Protein AF-A0A7S4HU05-F1 (afdb_monomer)

Secondary structure (DSSP, 8-state):
---------------PPPPTTGGGSHHHHHHHHHHHHHHTT--SGGGGGG--HHHHHHHTTHHHHTTSSSHHHHHHHH-TTS--TT------PPTTGGGSHHHHHHHHHHHHHHTT--SGGGGGG--HHHHIIIIIHHHHHHSSSHHHHHHHH-TTS---GGGS-PPPPTTGGGSHHHHHHHHHHHHHHTT--SGGGGGG--HHHHIIIIITTGGGTSSSHHHHHHHH-TTS---HHHH-SS--TTGGGSHHHHTT--

Foldseek 3Di:
DDDDDDDPPVPLPPPPDDDPCQLVDLVSLLVLVVVLCVVVVPDALQSLQQDDPLSCVSSVNPVNQVVDPWPLRSCCVSCVVHPCVPRDHDTDDDPCQLVDLQSLLVLVVVVCVVVVPPDPLVVLVDDPVNCCRRPCVVLQVVDPDPLRSCCSNCVVDDDDVVSHPDAQDVCQLVDLVSLLVLVVVVCVVVVPDDLLSLQVDDPVVCVVSNCVVNQVVAPHPLRSCCVSPVVDDDDCVSNHPDDDVVQVVDVVSVVVVD

Organism: NCBI:txid1487602

pLDDT: mean 80.28, std 13.66, range [30.69, 94.25]

Structure (mmCIF, N/CA/C/O backbone):
data_AF-A0A7S4HU05-F1
#
_entry.id   AF-A0A7S4HU05-F1
#
loop_
_atom_site.group_PDB
_atom_site.id
_atom_site.type_symbol
_atom_site.label_atom_id
_atom_site.label_alt_id
_atom_site.label_comp_id
_atom_site.label_asym_id
_atom_site.label_entity_id
_atom_site.label_seq_id
_atom_site.pdbx_PDB_ins_code
_atom_site.Cartn_x
_atom_site.Cartn_y
_atom_site.Cartn_z
_atom_site.occupancy
_atom_site.B_iso_or_equiv
_atom_site.auth_seq_id
_atom_site.auth_comp_id
_atom_site.auth_asym_id
_atom_site.auth_atom_id
_atom_site.pdbx_PDB_model_num
ATOM 1 N N . GLN A 1 1 ? 40.575 -8.834 9.295 1.00 36.03 1 GLN A N 1
ATOM 2 C CA . GLN A 1 1 ? 39.558 -8.114 10.093 1.00 36.03 1 GLN A CA 1
ATOM 3 C C . GLN A 1 1 ? 38.246 -8.137 9.312 1.00 36.03 1 GLN A C 1
ATOM 5 O O . GLN A 1 1 ? 38.241 -7.748 8.153 1.00 36.03 1 GLN A O 1
ATOM 10 N N . ARG A 1 2 ? 37.179 -8.733 9.864 1.00 31.11 2 ARG A N 1
ATOM 11 C CA . ARG A 1 2 ? 35.891 -8.933 9.174 1.00 31.11 2 ARG A CA 1
ATOM 12 C C . ARG A 1 2 ? 34.939 -7.788 9.526 1.00 31.11 2 ARG A C 1
ATOM 14 O O . ARG A 1 2 ? 34.527 -7.697 10.676 1.00 31.11 2 ARG A O 1
ATOM 21 N N . ALA A 1 3 ? 34.564 -6.966 8.548 1.00 32.91 3 ALA A N 1
ATOM 22 C CA . ALA A 1 3 ? 33.461 -6.017 8.673 1.00 32.91 3 ALA A CA 1
ATOM 23 C C . ALA A 1 3 ? 32.202 -6.633 8.043 1.00 32.91 3 ALA A C 1
ATOM 25 O O . ALA A 1 3 ? 32.081 -6.777 6.829 1.00 32.91 3 ALA A O 1
ATOM 26 N N . SER A 1 4 ? 31.281 -7.075 8.895 1.00 33.09 4 SER A N 1
ATOM 27 C CA . SER A 1 4 ? 29.976 -7.617 8.526 1.00 33.09 4 SER A CA 1
ATOM 28 C C . SER A 1 4 ? 29.015 -6.489 8.144 1.00 33.09 4 SER A C 1
ATOM 30 O O . SER A 1 4 ? 28.535 -5.760 9.011 1.00 33.09 4 SER A O 1
ATOM 32 N N . GLY A 1 5 ? 28.711 -6.370 6.849 1.00 32.53 5 GLY A N 1
ATOM 33 C CA . GLY A 1 5 ? 27.676 -5.480 6.325 1.00 32.53 5 GLY A CA 1
ATOM 34 C C . GLY A 1 5 ? 26.287 -5.870 6.837 1.00 32.53 5 GLY A C 1
ATOM 35 O O . GLY A 1 5 ? 25.775 -6.957 6.557 1.00 32.53 5 GLY A O 1
ATOM 36 N N . SER A 1 6 ? 25.687 -4.970 7.612 1.00 30.69 6 SER A N 1
ATOM 37 C CA . SER A 1 6 ? 24.366 -5.109 8.218 1.00 30.69 6 SER A CA 1
ATOM 38 C C . SER A 1 6 ? 23.275 -5.094 7.142 1.00 30.69 6 SER A C 1
ATOM 40 O O . SER A 1 6 ? 22.891 -4.050 6.621 1.00 30.69 6 SER A O 1
ATOM 42 N N . ARG A 1 7 ? 22.748 -6.276 6.795 1.00 36.03 7 ARG A N 1
ATOM 43 C CA . ARG A 1 7 ? 21.472 -6.400 6.079 1.00 36.03 7 ARG A CA 1
ATOM 44 C C . ARG A 1 7 ? 20.380 -5.826 6.978 1.00 36.03 7 ARG A C 1
ATOM 46 O O . ARG A 1 7 ? 20.008 -6.463 7.963 1.00 36.03 7 ARG A O 1
ATOM 53 N N . HIS A 1 8 ? 19.806 -4.684 6.608 1.00 34.06 8 HIS A N 1
ATOM 54 C CA . HIS A 1 8 ? 18.533 -4.224 7.157 1.00 34.06 8 HIS A CA 1
ATOM 55 C C . HIS A 1 8 ? 17.411 -5.191 6.748 1.00 34.06 8 HIS A C 1
ATOM 57 O O . HIS A 1 8 ? 16.628 -4.957 5.829 1.00 34.06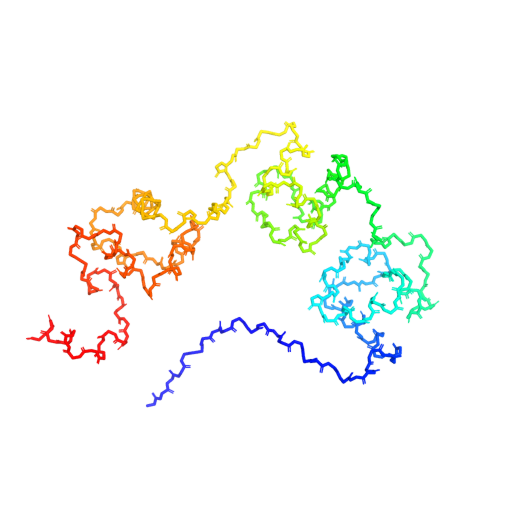 8 HIS A O 1
ATOM 63 N N . LYS A 1 9 ? 17.329 -6.326 7.454 1.00 35.47 9 LYS A N 1
ATOM 64 C CA . LYS A 1 9 ? 16.106 -7.115 7.552 1.00 35.47 9 LYS A CA 1
ATOM 65 C C . LYS A 1 9 ? 15.051 -6.164 8.090 1.00 35.47 9 LYS A C 1
ATOM 67 O O . LYS A 1 9 ? 15.152 -5.704 9.222 1.00 35.47 9 LYS A O 1
ATOM 72 N N . ARG A 1 10 ? 14.028 -5.890 7.284 1.00 35.94 10 ARG A N 1
ATOM 73 C CA . ARG A 1 10 ? 12.797 -5.247 7.736 1.00 35.94 10 ARG A CA 1
ATOM 74 C C . ARG A 1 10 ? 12.189 -6.154 8.804 1.00 35.94 10 ARG A C 1
ATOM 76 O O . ARG A 1 10 ? 11.497 -7.128 8.509 1.00 35.94 10 ARG A O 1
ATOM 83 N N . GLN A 1 11 ? 12.562 -5.895 10.049 1.00 33.81 11 GLN A N 1
ATOM 84 C CA . GLN A 1 11 ? 12.202 -6.686 11.207 1.00 33.81 11 GLN A CA 1
ATOM 85 C C . GLN A 1 11 ? 10.724 -6.410 11.451 1.00 33.81 11 GLN A C 1
ATOM 87 O O . GLN A 1 11 ? 10.356 -5.442 12.109 1.00 33.81 11 GLN A O 1
ATOM 92 N N . LYS A 1 12 ? 9.842 -7.223 10.855 1.00 40.53 12 LYS A N 1
ATOM 93 C CA . LYS A 1 12 ? 8.456 -7.297 11.319 1.00 40.53 12 LYS A CA 1
ATOM 94 C C . LYS A 1 12 ? 8.572 -7.639 12.800 1.00 40.53 12 LYS A C 1
ATOM 96 O O . LYS A 1 12 ? 8.950 -8.768 13.113 1.00 40.53 12 LYS A O 1
ATOM 101 N N . ARG A 1 13 ? 8.351 -6.663 13.691 1.00 43.28 13 ARG A N 1
ATOM 102 C CA . ARG A 1 13 ? 8.286 -6.896 15.138 1.00 43.28 13 ARG A CA 1
ATOM 103 C C . ARG A 1 13 ? 7.250 -8.002 15.313 1.00 43.28 13 ARG A C 1
ATOM 105 O O . ARG A 1 13 ? 6.057 -7.764 15.145 1.00 43.28 13 ARG A O 1
ATOM 112 N N . LYS A 1 14 ? 7.702 -9.241 15.532 1.00 49.12 14 LYS A N 1
ATOM 113 C CA . LYS A 1 14 ? 6.823 -10.322 15.962 1.00 49.12 14 LYS A CA 1
ATOM 114 C C . LYS A 1 14 ? 6.375 -9.883 17.343 1.00 49.12 14 LYS A C 1
ATOM 116 O O . LYS A 1 14 ? 7.157 -9.966 18.284 1.00 49.12 14 LYS A O 1
ATOM 121 N N . ILE A 1 15 ? 5.175 -9.317 17.430 1.00 60.47 15 ILE A N 1
ATOM 122 C CA . ILE A 1 15 ? 4.569 -8.980 18.711 1.00 60.47 15 ILE A CA 1
ATOM 123 C C . ILE A 1 15 ? 4.523 -10.295 19.483 1.00 60.47 15 ILE A C 1
ATOM 125 O O . ILE A 1 15 ? 3.857 -11.244 19.060 1.00 60.47 15 ILE A O 1
ATOM 129 N N . ALA A 1 16 ? 5.334 -10.389 20.537 1.00 68.56 16 ALA A N 1
ATOM 130 C CA . ALA A 1 16 ? 5.412 -11.587 21.351 1.00 68.56 16 ALA A CA 1
ATOM 131 C C . ALA A 1 16 ? 4.011 -11.881 21.892 1.00 68.56 16 ALA A C 1
ATOM 133 O O . ALA A 1 16 ? 3.333 -10.985 22.403 1.00 68.56 16 ALA A O 1
ATOM 134 N N . ARG A 1 17 ? 3.556 -13.128 21.730 1.00 70.38 17 ARG A N 1
ATOM 135 C CA . ARG A 1 17 ? 2.253 -13.544 22.248 1.00 70.38 17 ARG A CA 1
ATOM 136 C C . ARG A 1 17 ? 2.272 -13.360 23.761 1.00 70.38 17 ARG A C 1
ATOM 138 O O . ARG A 1 17 ? 3.100 -13.954 24.444 1.00 70.38 17 ARG A O 1
ATOM 145 N N . LYS A 1 18 ? 1.380 -12.506 24.259 1.00 83.88 18 LYS A N 1
ATOM 146 C CA . LYS A 1 18 ? 1.222 -12.277 25.693 1.00 83.88 18 LYS A CA 1
ATOM 147 C C . LYS A 1 18 ? 0.684 -13.552 26.367 1.00 83.88 18 LYS A C 1
ATOM 149 O O . LYS A 1 18 ? -0.021 -14.320 25.702 1.00 83.88 18 LYS A O 1
ATOM 154 N N . PRO A 1 19 ? 1.009 -13.789 27.652 1.00 83.00 19 PRO A N 1
ATOM 155 C CA . PRO A 1 19 ? 0.497 -14.934 28.401 1.00 83.00 19 PRO A CA 1
ATOM 156 C C . PRO A 1 19 ? -1.034 -15.019 28.370 1.00 83.00 19 PRO A C 1
ATOM 158 O O . PRO A 1 19 ? -1.726 -14.008 28.206 1.00 83.00 19 PRO A O 1
ATOM 161 N N . ARG A 1 20 ? -1.577 -16.229 28.554 1.00 77.75 20 ARG A N 1
ATOM 162 C CA . ARG A 1 20 ? -3.027 -16.412 28.727 1.00 77.75 20 ARG A CA 1
ATOM 163 C C . ARG A 1 20 ? -3.505 -15.557 29.907 1.00 77.75 20 ARG A C 1
ATOM 165 O O . ARG A 1 20 ? -2.829 -15.487 30.924 1.00 77.75 20 ARG A O 1
ATOM 172 N N . GLY A 1 21 ? -4.639 -14.878 29.743 1.00 81.69 21 GLY A N 1
ATOM 173 C CA . GLY A 1 21 ? -5.204 -13.995 30.768 1.00 81.69 21 GLY A CA 1
ATOM 174 C C . GLY A 1 21 ? -4.600 -12.587 30.844 1.00 81.69 21 GLY A C 1
ATOM 175 O O . GLY A 1 21 ? -5.209 -11.723 31.460 1.00 81.69 21 GLY A O 1
ATOM 176 N N . TYR A 1 22 ? -3.483 -12.293 30.159 1.00 87.38 22 TYR A N 1
ATOM 177 C CA . TYR A 1 22 ? -2.859 -10.957 30.186 1.00 87.38 22 TYR A CA 1
ATOM 178 C C . TYR A 1 22 ? -3.839 -9.836 29.813 1.00 87.38 22 TYR A C 1
ATOM 180 O O . TYR A 1 22 ? -3.873 -8.790 30.454 1.00 87.38 22 TYR A O 1
ATOM 188 N N . TRP A 1 23 ? -4.661 -10.078 28.789 1.00 89.12 23 TRP A N 1
ATOM 189 C CA . TRP A 1 23 ? -5.645 -9.114 28.304 1.00 89.12 23 TRP A CA 1
ATOM 190 C C . TRP A 1 23 ? -6.951 -9.095 29.096 1.00 89.12 23 TRP A C 1
ATOM 192 O O . TRP A 1 23 ? -7.793 -8.279 28.760 1.00 89.12 23 TRP A O 1
ATOM 202 N N . LEU A 1 24 ? -7.139 -9.952 30.104 1.00 86.56 24 LEU A N 1
ATOM 203 C CA . LEU A 1 24 ? -8.303 -9.878 30.999 1.00 86.56 24 LEU A CA 1
ATOM 204 C C . LEU A 1 24 ? -8.130 -8.798 32.076 1.00 86.56 24 LEU A C 1
ATOM 206 O O . LEU A 1 24 ? -9.094 -8.430 32.731 1.00 86.56 24 LEU A O 1
ATOM 210 N N . VAL A 1 25 ? -6.906 -8.297 32.266 1.00 89.94 25 VAL A N 1
ATOM 211 C CA . VAL A 1 25 ? -6.592 -7.273 33.266 1.00 89.94 25 VAL A CA 1
ATOM 212 C C . VAL A 1 25 ? -6.802 -5.878 32.651 1.00 89.94 25 VAL A C 1
ATOM 214 O O . VAL A 1 25 ? -6.059 -5.530 31.727 1.00 89.94 25 VAL A O 1
ATOM 217 N N . PRO A 1 26 ? -7.744 -5.049 33.148 1.00 88.31 26 PRO A N 1
ATOM 218 C CA . PRO A 1 26 ? -8.042 -3.737 32.560 1.00 88.31 26 PRO A CA 1
ATOM 219 C C . PRO A 1 26 ? -6.844 -2.779 32.519 1.00 88.31 26 PRO A C 1
ATOM 221 O O . PRO A 1 26 ? -6.677 -2.050 31.546 1.00 88.31 26 PRO A O 1
ATOM 224 N N . SER A 1 27 ? -5.947 -2.825 33.511 1.00 89.81 27 SER A N 1
ATOM 225 C CA . SER A 1 27 ? -4.731 -1.997 33.515 1.00 89.81 27 SER A CA 1
ATOM 226 C C . SER A 1 27 ? -3.808 -2.305 32.333 1.00 89.81 27 SER A C 1
ATOM 228 O O . SER A 1 27 ? -3.301 -1.386 31.696 1.00 89.81 27 SER A O 1
ATOM 230 N N . ASN A 1 28 ? -3.660 -3.581 31.961 1.00 91.94 28 ASN A N 1
ATOM 231 C CA . ASN A 1 28 ? -2.885 -3.980 30.783 1.00 91.94 28 ASN A CA 1
ATOM 232 C C . ASN A 1 28 ? -3.533 -3.493 29.483 1.00 91.94 28 ASN A C 1
ATOM 234 O O . ASN A 1 28 ? -2.827 -3.152 28.531 1.00 91.94 28 ASN A O 1
ATOM 238 N N . GLN A 1 29 ? -4.867 -3.486 29.427 1.00 92.69 29 GLN A N 1
ATOM 239 C CA . GLN A 1 29 ? -5.603 -2.971 28.277 1.00 92.69 29 GLN A CA 1
ATOM 240 C C . GLN A 1 29 ? -5.442 -1.452 28.151 1.00 92.69 29 GLN A C 1
ATOM 242 O O . GLN A 1 29 ? -5.160 -0.962 27.058 1.00 92.69 29 GLN A O 1
ATOM 247 N N . ARG A 1 30 ? -5.539 -0.723 29.269 1.00 92.94 30 ARG A N 1
ATOM 248 C CA . ARG A 1 30 ? -5.303 0.724 29.325 1.00 92.94 30 ARG A CA 1
ATOM 249 C C . ARG A 1 30 ? -3.882 1.075 28.893 1.00 92.94 30 ARG A C 1
ATOM 251 O O . ARG A 1 30 ? -3.719 1.855 27.965 1.00 92.94 30 ARG A O 1
ATOM 258 N N . SER A 1 31 ? -2.860 0.412 29.442 1.00 92.38 31 SER A N 1
ATOM 259 C CA . SER A 1 31 ? -1.464 0.652 29.039 1.00 92.38 31 SER A CA 1
ATOM 260 C C . SER A 1 31 ? -1.226 0.427 27.543 1.00 92.38 31 SER A C 1
ATOM 262 O O . SER A 1 31 ? -0.428 1.134 26.933 1.00 92.38 31 SER A O 1
ATOM 264 N N . PHE A 1 32 ? -1.922 -0.538 26.931 1.00 94.25 32 PHE A N 1
ATOM 265 C CA . PHE A 1 32 ? -1.870 -0.725 25.483 1.00 94.25 32 PHE A CA 1
ATOM 266 C C . PHE A 1 32 ? -2.435 0.484 24.728 1.00 94.25 32 PHE A C 1
ATOM 268 O O . PHE A 1 32 ? -1.801 0.943 23.778 1.00 94.25 32 PHE A O 1
ATOM 275 N N . PHE A 1 33 ? -3.608 0.992 25.118 1.00 92.88 33 PHE A N 1
ATOM 276 C CA . PHE A 1 33 ? -4.217 2.144 24.451 1.00 92.88 33 PHE A CA 1
ATOM 277 C C . PHE A 1 33 ? -3.460 3.449 24.725 1.00 92.88 33 PHE A C 1
ATOM 279 O O . PHE A 1 33 ? -3.361 4.262 23.810 1.00 92.88 33 PHE A O 1
ATOM 286 N N . ASP A 1 34 ? -2.823 3.601 25.888 1.00 92.31 34 ASP A N 1
ATOM 287 C CA . ASP A 1 34 ? -1.922 4.722 26.188 1.00 92.31 34 ASP A CA 1
ATOM 288 C C . ASP A 1 34 ? -0.693 4.710 25.261 1.00 92.31 34 ASP A C 1
ATOM 290 O O . ASP A 1 34 ? -0.349 5.718 24.635 1.00 92.31 34 ASP A O 1
ATOM 294 N N . GLU A 1 35 ? -0.043 3.549 25.110 1.00 92.25 35 GLU A N 1
ATOM 295 C CA . GLU A 1 35 ? 1.094 3.388 24.196 1.00 92.25 35 GLU A CA 1
ATOM 296 C C . GLU A 1 35 ? 0.658 3.584 22.735 1.00 92.25 35 GLU A C 1
ATOM 298 O O . GLU A 1 35 ? 1.355 4.224 21.941 1.00 92.25 35 GLU A O 1
ATOM 303 N N . PHE A 1 36 ? -0.518 3.070 22.372 1.00 92.75 36 PHE A N 1
ATOM 304 C CA . PHE A 1 36 ? -1.093 3.242 21.043 1.00 92.75 36 PHE A CA 1
ATOM 305 C C . PHE A 1 36 ? -1.378 4.715 20.738 1.00 92.75 36 PHE A C 1
ATOM 307 O O . PHE A 1 36 ? -1.003 5.185 19.662 1.00 92.75 36 PHE A O 1
ATOM 314 N N . ALA A 1 37 ? -1.991 5.445 21.671 1.00 91.25 37 ALA A N 1
ATOM 315 C CA . ALA A 1 37 ? -2.294 6.864 21.531 1.00 91.25 37 ALA A CA 1
ATOM 316 C C . ALA A 1 37 ? -1.018 7.683 21.338 1.00 91.25 37 ALA A C 1
ATOM 318 O O . ALA A 1 37 ? -0.915 8.452 20.379 1.00 91.25 37 ALA A O 1
ATOM 319 N N . LYS A 1 38 ? 0.007 7.421 22.157 1.00 90.00 38 LYS A N 1
ATOM 320 C CA . LYS A 1 38 ? 1.324 8.056 22.034 1.00 90.00 38 LYS A CA 1
ATOM 321 C C . LYS A 1 38 ? 1.968 7.797 20.669 1.00 90.00 38 LYS A C 1
ATOM 323 O O . LYS A 1 38 ? 2.450 8.728 20.030 1.00 90.00 38 LYS A O 1
ATOM 328 N N . ASN A 1 39 ? 1.949 6.551 20.199 1.00 88.75 39 ASN A N 1
ATOM 329 C CA . ASN A 1 39 ? 2.576 6.164 18.930 1.00 88.75 39 ASN A CA 1
ATOM 330 C C . ASN A 1 39 ? 1.827 6.680 17.690 1.00 88.75 39 ASN A C 1
ATOM 332 O O . ASN A 1 39 ? 2.434 6.803 16.628 1.00 88.75 39 ASN A O 1
ATOM 336 N N . ASN A 1 40 ? 0.527 6.963 17.808 1.00 83.88 40 ASN A N 1
ATOM 337 C CA . ASN A 1 40 ? -0.308 7.461 16.711 1.00 83.88 40 ASN A CA 1
ATOM 338 C C . ASN A 1 40 ? -0.660 8.951 16.857 1.00 83.88 40 ASN A C 1
ATOM 340 O O . ASN A 1 40 ? -1.496 9.442 16.106 1.00 83.88 40 ASN A O 1
ATOM 344 N N . ASN A 1 41 ? -0.010 9.666 17.786 1.00 85.31 41 ASN A N 1
ATOM 345 C CA . ASN A 1 41 ? -0.215 11.096 18.035 1.00 85.31 41 ASN A CA 1
ATOM 346 C C . ASN A 1 41 ? -1.691 11.465 18.304 1.00 85.31 41 ASN A C 1
ATOM 348 O O . ASN A 1 41 ? -2.181 12.485 17.827 1.00 85.31 41 ASN A O 1
ATOM 352 N N . ILE A 1 42 ? -2.389 10.617 19.061 1.00 86.81 42 ILE A N 1
ATOM 353 C CA . ILE A 1 42 ? -3.771 10.822 19.509 1.00 86.81 42 ILE A CA 1
ATOM 354 C C . ILE A 1 42 ? -3.701 11.603 20.820 1.00 86.81 42 ILE A C 1
ATOM 356 O O . ILE A 1 42 ? -3.164 11.095 21.806 1.00 86.81 42 ILE A O 1
ATOM 360 N N . LYS A 1 43 ? -4.192 12.842 20.828 1.00 85.62 43 LYS A N 1
ATOM 361 C CA . LYS A 1 43 ? -4.058 13.771 21.963 1.00 85.62 43 LYS A CA 1
ATOM 362 C C . LYS A 1 43 ? -5.365 14.003 22.709 1.00 85.62 43 LYS A C 1
ATOM 364 O O . LYS A 1 43 ? -5.331 14.350 23.883 1.00 85.62 43 LYS A O 1
ATOM 369 N N . GLN A 1 44 ? -6.499 13.819 22.044 1.00 86.38 44 GLN A N 1
ATOM 370 C CA . GLN A 1 44 ? -7.828 14.086 22.596 1.00 86.38 44 GLN A CA 1
ATOM 371 C C . GLN A 1 44 ? -8.836 13.008 22.165 1.00 86.38 44 GLN A C 1
ATOM 373 O O . GLN A 1 44 ? -8.615 12.344 21.147 1.00 86.38 44 GLN A O 1
ATOM 378 N N . PRO A 1 45 ? -9.964 12.839 22.886 1.00 83.88 45 PRO A N 1
ATOM 379 C CA . PRO A 1 45 ? -10.982 11.833 22.573 1.00 83.88 45 PRO A CA 1
ATOM 380 C C . PRO A 1 45 ? -11.426 11.830 21.102 1.00 83.88 45 PRO A C 1
ATOM 382 O O . PRO A 1 45 ? -11.561 10.771 20.492 1.00 83.88 45 PRO A O 1
ATOM 385 N N . ASN A 1 46 ? -11.564 13.009 20.489 1.00 83.19 46 ASN A N 1
ATOM 386 C CA . ASN A 1 46 ? -12.001 13.131 19.099 1.00 83.19 46 ASN A CA 1
ATOM 387 C C . ASN A 1 46 ? -11.002 12.577 18.068 1.00 83.19 46 ASN A C 1
ATOM 389 O O . ASN A 1 46 ? -11.405 12.169 16.978 1.00 83.19 46 ASN A O 1
ATOM 393 N N . ASP A 1 47 ? -9.717 12.482 18.407 1.00 84.06 47 ASP A N 1
ATOM 394 C CA . ASP A 1 47 ? -8.695 11.940 17.507 1.00 84.06 47 ASP A CA 1
ATOM 395 C C . ASP A 1 47 ? -8.874 10.422 17.295 1.00 84.06 47 ASP A C 1
ATOM 397 O O . ASP A 1 47 ? -8.465 9.881 16.264 1.00 84.06 47 ASP A O 1
ATOM 401 N N . TRP A 1 48 ? -9.562 9.725 18.214 1.00 85.69 48 TRP A N 1
ATOM 402 C CA . TRP A 1 48 ? -9.907 8.304 18.061 1.00 85.69 48 TRP A CA 1
ATOM 403 C C . TRP A 1 48 ? -10.841 8.035 16.877 1.00 85.69 48 TRP A C 1
ATOM 405 O O . TRP A 1 48 ? -10.865 6.914 16.365 1.00 85.69 48 TRP A O 1
ATOM 415 N N . SER A 1 49 ? -11.545 9.055 16.373 1.00 80.00 49 SER A N 1
ATOM 416 C CA . SER A 1 49 ? -12.320 8.979 15.126 1.00 80.00 49 SER A CA 1
ATOM 417 C C . SER A 1 49 ? -11.469 8.573 13.917 1.00 80.00 49 SER A C 1
ATOM 419 O O . SER A 1 49 ? -11.976 7.993 12.958 1.00 80.00 49 SER A O 1
ATOM 421 N N . GLN A 1 50 ? -10.162 8.833 13.958 1.00 76.31 50 GLN A N 1
ATOM 422 C CA . GLN A 1 50 ? -9.236 8.555 12.861 1.00 76.31 50 GLN A CA 1
ATOM 423 C C . GLN A 1 50 ? -8.654 7.136 12.928 1.00 76.31 50 GLN A C 1
ATOM 425 O O . GLN A 1 50 ? -8.039 6.669 11.967 1.00 76.31 50 GLN A O 1
ATOM 430 N N . VAL A 1 51 ? -8.856 6.430 14.043 1.00 83.50 51 VAL A N 1
ATOM 431 C CA . VAL A 1 51 ? -8.271 5.111 14.279 1.00 83.50 51 VAL A CA 1
ATOM 432 C C . VAL A 1 51 ? -9.109 4.028 13.617 1.00 83.50 51 VAL A C 1
ATOM 434 O O . VAL A 1 51 ? -10.293 3.846 13.894 1.00 83.50 51 VAL A O 1
ATOM 437 N N . SER A 1 52 ? -8.470 3.248 12.750 1.00 79.81 52 SER A N 1
ATOM 438 C CA . SER A 1 52 ? -9.072 2.074 12.138 1.00 79.81 52 SER A CA 1
ATOM 439 C C . SER A 1 52 ? -8.906 0.836 13.021 1.00 79.81 52 SER A C 1
ATOM 441 O O . SER A 1 52 ? -7.878 0.618 13.671 1.00 79.81 52 SER A O 1
ATOM 443 N N . TYR A 1 53 ? -9.890 -0.063 12.954 1.00 80.31 53 TYR A N 1
ATOM 444 C CA . TYR A 1 53 ? -9.810 -1.395 13.562 1.00 80.31 53 TYR A CA 1
ATOM 445 C C . TYR A 1 53 ? -8.511 -2.135 13.180 1.00 80.31 53 TYR A C 1
ATOM 447 O O . TYR A 1 53 ? -7.911 -2.831 13.998 1.00 80.31 53 TYR A O 1
ATOM 455 N N . GLN A 1 54 ? -8.028 -1.966 11.942 1.00 79.31 54 GLN A N 1
ATOM 456 C CA . GLN A 1 54 ? -6.800 -2.621 11.488 1.00 79.31 54 GLN A CA 1
ATOM 457 C C . GLN A 1 54 ? -5.542 -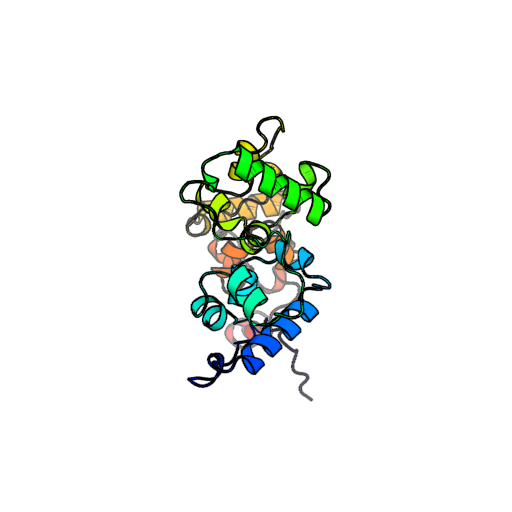2.067 12.152 1.00 79.31 54 GLN A C 1
ATOM 459 O O . GLN A 1 54 ? -4.623 -2.848 12.402 1.00 79.31 54 GLN A O 1
ATOM 464 N N . GLN A 1 55 ? -5.481 -0.765 12.442 1.00 84.69 55 GLN A N 1
ATOM 465 C CA . GLN A 1 55 ? -4.344 -0.180 13.157 1.00 84.69 55 GLN A CA 1
ATOM 466 C C . GLN A 1 55 ? -4.214 -0.808 14.549 1.00 84.69 55 GLN A C 1
ATOM 468 O O . GLN A 1 55 ? -3.125 -1.244 14.925 1.00 84.69 55 GLN A O 1
ATOM 473 N N . ILE A 1 56 ? -5.333 -0.984 15.255 1.00 87.19 56 ILE A N 1
ATOM 474 C CA . ILE A 1 56 ? -5.366 -1.628 16.576 1.00 87.19 56 ILE A CA 1
ATOM 475 C C . ILE A 1 56 ? -4.959 -3.103 16.484 1.00 87.19 56 ILE A C 1
ATOM 477 O O . ILE A 1 56 ? -4.115 -3.571 17.250 1.00 87.19 56 ILE A O 1
ATOM 481 N N . VAL A 1 57 ? -5.500 -3.848 15.511 1.00 85.12 57 VAL A N 1
ATOM 482 C CA . VAL A 1 57 ? -5.134 -5.259 15.289 1.00 85.12 57 VAL A CA 1
ATOM 483 C C . VAL A 1 57 ? -3.644 -5.408 14.987 1.00 85.12 57 VAL A C 1
ATOM 485 O O . VAL A 1 57 ? -2.995 -6.288 15.552 1.00 85.12 57 VAL A O 1
ATOM 488 N N . LYS A 1 58 ? -3.082 -4.545 14.134 1.00 84.44 58 LYS A N 1
ATOM 489 C CA . LYS A 1 58 ? -1.651 -4.549 13.797 1.00 84.44 58 LYS A CA 1
ATOM 490 C C . LYS A 1 58 ? -0.761 -4.210 14.986 1.00 84.44 58 LYS A C 1
ATOM 492 O O . LYS A 1 58 ? 0.336 -4.753 15.065 1.00 84.44 58 LYS A O 1
ATOM 497 N N . ALA A 1 59 ? -1.226 -3.353 15.891 1.00 86.75 59 ALA A N 1
ATOM 498 C CA . ALA A 1 59 ? -0.537 -3.049 17.140 1.00 86.75 59 ALA A CA 1
ATOM 499 C C . ALA A 1 59 ? -0.632 -4.192 18.170 1.00 86.75 59 ALA A C 1
ATOM 501 O O . ALA A 1 59 ? 0.090 -4.181 19.161 1.00 86.75 59 ALA A O 1
ATOM 502 N N . GLY A 1 60 ? -1.465 -5.212 17.927 1.00 87.44 60 GLY A N 1
ATOM 503 C CA . GLY A 1 60 ? -1.637 -6.367 18.813 1.00 87.44 60 GLY A CA 1
ATOM 504 C C . GLY A 1 60 ? -2.875 -6.298 19.712 1.00 87.44 60 GLY A C 1
ATOM 505 O O . GLY A 1 60 ? -3.094 -7.213 20.502 1.00 87.44 60 GLY A O 1
ATOM 506 N N . GLY A 1 61 ? -3.723 -5.278 19.553 1.00 87.94 61 GLY A N 1
ATOM 507 C CA . GLY A 1 61 ? -4.940 -5.066 20.346 1.00 87.94 61 GLY A CA 1
ATOM 508 C C . GLY A 1 61 ? -6.135 -5.933 19.940 1.00 87.94 61 GLY A C 1
ATOM 509 O O . GLY A 1 61 ? -7.227 -5.764 20.473 1.00 87.94 61 GLY A O 1
ATOM 510 N N . ALA A 1 62 ? -5.953 -6.881 19.012 1.00 86.19 62 ALA A N 1
ATOM 511 C CA . ALA A 1 62 ? -7.027 -7.733 18.495 1.00 86.19 62 ALA A CA 1
ATOM 512 C C . ALA A 1 62 ? -7.767 -8.523 19.590 1.00 86.19 62 ALA A C 1
ATOM 514 O O . ALA A 1 62 ? -8.956 -8.793 19.457 1.00 86.19 62 ALA A O 1
ATOM 515 N N . SER A 1 63 ? -7.069 -8.912 20.658 1.00 87.38 63 SER A N 1
ATOM 516 C CA . SER A 1 63 ? -7.671 -9.631 21.786 1.00 87.38 63 SER A CA 1
ATOM 517 C C . SER A 1 63 ? -8.432 -8.720 22.748 1.00 87.38 63 SER A C 1
ATOM 519 O O . SER A 1 63 ? -9.290 -9.212 23.469 1.00 87.38 63 SER A O 1
ATOM 521 N N . ILE A 1 64 ? -8.119 -7.422 22.779 1.00 88.56 64 ILE A N 1
ATOM 522 C CA . ILE A 1 64 ? -8.783 -6.446 23.652 1.00 88.56 64 ILE A CA 1
ATOM 523 C C . ILE A 1 64 ? -10.133 -6.087 23.040 1.00 88.56 64 ILE A C 1
ATOM 525 O O . ILE A 1 64 ? -11.169 -6.316 23.644 1.00 88.56 64 ILE A O 1
ATOM 529 N N . ILE A 1 65 ? -10.136 -5.675 21.772 1.00 83.44 65 ILE A N 1
ATOM 530 C CA . ILE A 1 65 ? -11.355 -5.285 21.042 1.00 83.44 65 ILE A CA 1
ATOM 531 C C . ILE A 1 65 ? -12.363 -6.427 20.847 1.00 83.44 65 ILE A C 1
ATOM 533 O O . ILE A 1 65 ? -13.513 -6.164 20.534 1.00 83.44 65 ILE A O 1
ATOM 537 N N . LYS A 1 66 ? -11.949 -7.691 21.011 1.00 84.38 66 LYS A N 1
ATOM 538 C CA . LYS A 1 66 ? -12.854 -8.855 21.011 1.00 84.38 66 LYS A CA 1
ATOM 539 C C . LYS A 1 66 ? -13.608 -9.046 22.329 1.00 84.38 66 LYS A C 1
ATOM 541 O O . LYS A 1 66 ? -14.582 -9.787 22.340 1.00 84.38 66 LYS A O 1
ATOM 546 N N . GLN A 1 67 ? -13.129 -8.453 23.423 1.00 85.62 67 GLN A N 1
ATOM 547 C CA . GLN A 1 67 ? -13.787 -8.523 24.733 1.00 85.62 67 GLN A CA 1
ATOM 548 C C . GLN A 1 67 ? -14.937 -7.518 24.857 1.00 85.62 67 GLN A C 1
ATOM 550 O O . GLN A 1 67 ? -15.776 -7.666 25.736 1.00 85.62 67 GLN A O 1
ATOM 555 N N . TYR A 1 68 ? -14.988 -6.530 23.962 1.00 85.12 68 TYR A N 1
ATOM 556 C CA . TYR A 1 68 ? -15.985 -5.466 23.946 1.00 85.12 68 TYR A CA 1
ATOM 557 C C . TYR A 1 68 ? -16.802 -5.505 22.651 1.00 85.12 68 TYR A C 1
ATOM 559 O O . TYR A 1 68 ? -16.400 -6.104 21.654 1.00 85.12 68 TYR A O 1
ATOM 567 N N . THR A 1 69 ? -17.957 -4.841 22.654 1.00 79.88 69 THR A N 1
ATOM 568 C CA . THR A 1 69 ? -18.850 -4.763 21.485 1.00 79.88 69 THR A CA 1
ATOM 569 C C . THR A 1 69 ? -18.301 -3.850 20.387 1.00 79.88 69 THR A C 1
ATOM 571 O O . THR A 1 69 ? -18.526 -4.097 19.201 1.00 79.88 69 THR A O 1
ATOM 574 N N . SER A 1 70 ? -17.566 -2.801 20.760 1.00 81.44 70 SER A N 1
ATOM 575 C CA . SER A 1 70 ? -16.972 -1.831 19.838 1.00 81.44 70 SER A CA 1
ATOM 576 C C . SER A 1 70 ? -15.729 -1.162 20.433 1.00 81.44 70 SER A C 1
ATOM 578 O O . SER A 1 70 ? -15.445 -1.278 21.629 1.00 81.44 70 SER A O 1
ATOM 580 N N . LEU A 1 71 ? -14.989 -0.424 19.596 1.00 85.50 71 LEU A N 1
ATOM 581 C CA . LEU A 1 71 ? -13.909 0.445 20.071 1.00 85.50 71 LEU A CA 1
ATOM 582 C C . LEU A 1 71 ? -14.447 1.535 21.011 1.00 85.50 71 LEU A C 1
ATOM 584 O O . LEU A 1 71 ? -13.811 1.800 22.021 1.00 85.50 71 LEU A O 1
ATOM 588 N N . SER A 1 72 ? -15.632 2.091 20.723 1.00 86.25 72 SER A N 1
ATOM 589 C CA . SER A 1 72 ? -16.303 3.058 21.608 1.00 86.25 72 SER A CA 1
ATOM 590 C C . SER A 1 72 ? -16.517 2.479 22.997 1.00 86.25 72 SER A C 1
ATOM 592 O O . SER A 1 72 ? -16.006 3.015 23.972 1.00 86.25 72 SER A O 1
ATOM 594 N N . SER A 1 73 ? -17.137 1.298 23.070 1.00 85.62 73 SER A N 1
ATOM 595 C CA . SER A 1 73 ? -17.381 0.608 24.339 1.00 85.62 73 SER A CA 1
ATOM 596 C C . SER A 1 73 ? -16.082 0.265 25.078 1.00 85.62 73 SER A C 1
ATOM 598 O O . SER A 1 73 ? -16.039 0.326 26.303 1.00 85.62 73 SER A O 1
ATOM 600 N N . THR A 1 74 ? -15.009 -0.056 24.346 1.00 89.19 74 THR A N 1
ATOM 601 C CA . THR A 1 74 ? -13.690 -0.311 24.944 1.00 89.19 74 THR A CA 1
ATOM 602 C C . THR A 1 74 ? -13.129 0.954 25.599 1.00 89.19 74 THR A C 1
ATOM 604 O O . THR A 1 74 ? -12.654 0.904 26.730 1.00 89.19 74 THR A O 1
ATOM 607 N N . LEU A 1 75 ? -13.173 2.088 24.894 1.00 90.12 75 LEU A N 1
ATOM 608 C CA . LEU A 1 75 ? -12.610 3.354 25.366 1.00 90.12 75 LEU A CA 1
ATOM 609 C C . LEU A 1 75 ? -13.435 3.963 26.505 1.00 90.12 75 LEU A C 1
ATOM 611 O O . LEU A 1 75 ? -12.850 4.394 27.493 1.00 90.12 75 LEU A O 1
ATOM 615 N N . GLU A 1 76 ? -14.766 3.904 26.429 1.00 89.62 76 GLU A N 1
ATOM 616 C CA . GLU A 1 76 ? -15.667 4.316 27.516 1.00 89.62 76 GLU A CA 1
ATOM 617 C C . GLU A 1 76 ? -15.413 3.520 28.803 1.00 89.62 76 GLU A C 1
ATOM 619 O O . GLU A 1 76 ? -15.416 4.081 29.896 1.00 89.62 76 GLU A O 1
ATOM 624 N N . HIS A 1 77 ? -15.146 2.216 28.685 1.00 89.81 77 HIS A N 1
ATOM 625 C CA . HIS A 1 77 ? -14.863 1.367 29.841 1.00 89.81 77 HIS A CA 1
ATOM 626 C C . HIS A 1 77 ? -13.467 1.605 30.437 1.00 89.81 77 HIS A C 1
ATOM 628 O O . HIS A 1 77 ? -13.303 1.571 31.655 1.00 89.81 77 HIS A O 1
ATOM 634 N N . LEU A 1 78 ? -12.447 1.820 29.598 1.00 90.00 78 LEU A N 1
ATOM 635 C CA . LEU A 1 78 ? -11.062 2.000 30.052 1.00 90.00 78 LEU A CA 1
ATOM 636 C C . LEU A 1 78 ? -10.747 3.424 30.512 1.00 90.00 78 LEU A C 1
ATOM 638 O O . LEU A 1 78 ? -9.833 3.600 31.323 1.00 90.00 78 LEU A O 1
ATOM 642 N N . TYR A 1 79 ? -11.486 4.413 30.014 1.00 91.25 79 TYR A N 1
ATOM 643 C CA . TYR A 1 79 ? -11.322 5.834 30.314 1.00 91.25 79 TYR A CA 1
ATOM 644 C C . TYR A 1 79 ? -12.663 6.464 30.723 1.00 91.25 79 TYR A C 1
ATOM 646 O O . TYR A 1 79 ? -13.163 7.344 30.015 1.00 91.25 79 TYR A O 1
ATOM 654 N N . PRO A 1 80 ? -13.271 6.024 31.844 1.00 89.88 80 PRO A N 1
ATOM 655 C CA . PRO A 1 80 ? -14.537 6.578 32.326 1.00 89.88 80 PRO A CA 1
ATOM 656 C C . PRO A 1 80 ? -14.423 8.055 32.738 1.00 89.88 80 PRO A C 1
ATOM 658 O O . PRO A 1 80 ? -15.435 8.735 32.869 1.00 89.88 80 PRO A O 1
ATOM 661 N N . GLU A 1 81 ? -13.203 8.558 32.946 1.00 89.44 81 GLU A N 1
ATOM 662 C CA . GLU A 1 81 ? -12.924 9.962 33.249 1.00 89.44 81 GLU A CA 1
ATOM 663 C C . GLU A 1 81 ? -12.988 10.893 32.028 1.00 89.44 81 GLU A C 1
ATOM 665 O O . GLU A 1 81 ? -13.006 12.111 32.194 1.00 89.44 81 GLU A O 1
ATOM 670 N N . CYS A 1 82 ? -12.980 10.353 30.807 1.00 86.44 82 CYS A N 1
ATOM 671 C CA . CYS A 1 82 ? -13.075 11.150 29.586 1.00 86.44 82 CYS A CA 1
ATOM 672 C C . CYS A 1 82 ? -14.537 11.345 29.172 1.00 86.44 82 CYS A C 1
ATOM 674 O O . CYS A 1 82 ? -15.337 10.411 29.221 1.00 86.44 82 CYS A O 1
ATOM 676 N N . ASP A 1 83 ? -14.874 12.547 28.696 1.00 85.38 83 ASP A N 1
ATOM 677 C CA . ASP A 1 83 ? -16.182 12.783 28.089 1.00 85.38 83 ASP A CA 1
ATOM 678 C C . ASP A 1 83 ? -16.199 12.258 26.649 1.00 85.38 83 ASP A C 1
ATOM 680 O O . ASP A 1 83 ? -15.648 12.859 25.725 1.00 85.38 83 ASP A O 1
ATOM 684 N N . TRP A 1 84 ? -16.820 11.095 26.479 1.00 84.25 84 TRP A N 1
ATOM 685 C CA . TRP A 1 84 ? -17.022 10.461 25.179 1.00 84.25 84 TRP A CA 1
ATOM 686 C C . TRP A 1 84 ? -18.320 10.915 24.495 1.00 84.25 84 TRP A C 1
ATOM 688 O O . TRP A 1 84 ? -18.572 10.536 23.347 1.00 84.25 84 TRP A O 1
ATOM 698 N N . LYS A 1 85 ? -19.158 11.737 25.148 1.00 76.62 85 LYS A N 1
ATOM 699 C CA . LYS A 1 85 ? -20.418 12.204 24.555 1.00 76.62 85 LYS A CA 1
ATOM 700 C C . LYS A 1 85 ? -20.128 13.116 23.364 1.00 76.62 85 LYS A C 1
ATOM 702 O O . LYS A 1 85 ? -19.450 14.128 23.474 1.00 76.62 85 LYS A O 1
ATOM 707 N N . GLY A 1 86 ? -20.657 12.744 22.198 1.00 68.50 86 GLY A N 1
ATOM 708 C CA . GLY A 1 86 ? -20.440 13.478 20.946 1.00 68.50 86 GLY A CA 1
ATOM 709 C C . GLY A 1 86 ? -19.145 13.119 20.207 1.00 68.50 86 GLY A C 1
ATOM 710 O O . GLY A 1 86 ? -18.939 13.590 19.089 1.00 68.50 86 GLY A O 1
ATOM 711 N N . VAL A 1 87 ? -18.301 12.242 20.762 1.00 76.56 87 VAL A N 1
ATOM 712 C CA . VAL A 1 87 ? -17.117 11.730 20.062 1.00 76.56 87 VAL A CA 1
ATOM 713 C C . VAL A 1 87 ? -17.549 10.695 19.024 1.00 76.56 87 VAL A C 1
ATOM 715 O O . VAL A 1 87 ? -18.087 9.638 19.351 1.00 76.56 87 VAL A O 1
ATOM 718 N N . THR A 1 88 ? -17.285 10.968 17.745 1.00 70.94 88 THR A N 1
ATOM 719 C CA . THR A 1 88 ? -17.624 10.029 16.665 1.00 70.94 88 THR A CA 1
ATOM 720 C C . THR A 1 88 ? -16.508 9.004 16.486 1.00 70.94 88 THR A C 1
ATOM 722 O O . THR A 1 88 ? -15.593 9.184 15.684 1.00 70.94 88 THR A O 1
ATOM 725 N N . ILE A 1 89 ? -16.569 7.900 17.227 1.00 77.50 89 ILE A N 1
ATOM 726 C CA . ILE A 1 89 ? -15.651 6.773 17.029 1.00 77.50 89 ILE A CA 1
ATOM 727 C C . ILE A 1 89 ? -16.121 5.971 15.814 1.00 77.50 89 ILE A C 1
ATOM 729 O O . ILE A 1 89 ? -17.302 5.641 15.693 1.00 77.50 89 ILE A O 1
ATOM 733 N N . ARG A 1 90 ? -15.196 5.642 14.900 1.00 69.38 90 ARG A N 1
ATOM 734 C CA . ARG A 1 90 ? -15.488 4.817 13.716 1.00 69.38 90 ARG A CA 1
ATOM 735 C C . ARG A 1 90 ? -15.998 3.437 14.145 1.00 69.38 90 ARG A C 1
ATOM 737 O O . ARG A 1 90 ? -15.224 2.521 14.419 1.00 69.38 90 ARG A O 1
ATOM 744 N N . ASN A 1 91 ? -17.318 3.294 14.185 1.00 66.00 91 ASN A N 1
ATOM 745 C CA . ASN A 1 91 ? -17.998 2.036 14.454 1.00 66.00 91 ASN A CA 1
ATOM 746 C C . ASN A 1 91 ? -18.085 1.173 13.191 1.00 66.00 91 ASN A C 1
ATOM 748 O O . ASN A 1 91 ? -17.855 1.626 12.067 1.00 66.00 91 ASN A O 1
ATOM 752 N N . ARG A 1 92 ? -18.414 -0.108 13.382 1.00 65.38 92 ARG A N 1
ATOM 753 C CA . ARG A 1 92 ? -18.699 -1.013 12.269 1.00 65.38 92 ARG A CA 1
ATOM 754 C C . ARG A 1 92 ? -19.905 -0.465 11.506 1.00 65.38 92 ARG A C 1
ATOM 756 O O . ARG A 1 92 ? -20.992 -0.375 12.064 1.00 65.38 92 ARG A O 1
ATOM 763 N N . VAL A 1 93 ? -19.691 -0.084 10.252 1.00 70.38 93 VAL A N 1
ATOM 764 C CA . VAL A 1 93 ? -20.774 0.397 9.392 1.00 70.38 93 VAL A CA 1
ATOM 765 C C . VAL A 1 93 ? -21.756 -0.742 9.068 1.00 70.38 93 VAL A C 1
ATOM 767 O O . VAL A 1 93 ? -21.334 -1.907 9.074 1.00 70.38 93 VAL A O 1
ATOM 770 N N . PRO A 1 94 ? -23.040 -0.437 8.795 1.00 74.00 94 PRO A N 1
ATOM 771 C CA . PRO A 1 94 ? -24.029 -1.436 8.397 1.00 74.00 94 PRO A CA 1
ATOM 772 C C . PRO A 1 94 ? -23.595 -2.262 7.180 1.00 74.00 94 PRO A C 1
ATOM 774 O O . PRO A 1 94 ? -22.746 -1.840 6.386 1.00 74.00 94 PRO A O 1
ATOM 777 N N . ASN A 1 95 ? -24.217 -3.431 7.010 1.00 65.62 95 ASN A N 1
ATOM 778 C CA . ASN A 1 95 ? -24.084 -4.191 5.767 1.00 65.62 95 ASN A CA 1
ATOM 779 C C . ASN A 1 95 ? -24.498 -3.296 4.583 1.00 65.62 95 ASN A C 1
ATOM 781 O O . ASN A 1 95 ? -25.416 -2.490 4.710 1.00 65.62 95 ASN A O 1
ATOM 785 N N . ASN A 1 96 ? -23.773 -3.403 3.469 1.00 78.38 96 ASN A N 1
ATOM 786 C CA . ASN A 1 96 ? -23.972 -2.636 2.231 1.00 78.38 96 ASN A CA 1
ATOM 787 C C . ASN A 1 96 ? -23.687 -1.123 2.324 1.00 78.38 96 ASN A C 1
ATOM 789 O O . ASN A 1 96 ? -23.813 -0.417 1.329 1.00 78.38 96 ASN A O 1
ATOM 793 N N . TYR A 1 97 ? -23.217 -0.602 3.467 1.00 84.25 97 TYR A N 1
ATOM 794 C CA . TYR A 1 97 ? -22.862 0.820 3.606 1.00 84.25 97 TYR A CA 1
ATOM 795 C C . TYR A 1 97 ? -21.886 1.301 2.521 1.00 84.25 97 TYR A C 1
ATOM 797 O O . TYR A 1 97 ? -22.051 2.381 1.962 1.00 84.25 97 TYR A O 1
ATOM 805 N N . TRP A 1 98 ? -20.884 0.476 2.204 1.00 87.81 98 TRP A N 1
ATOM 806 C CA . TRP A 1 98 ? -19.877 0.793 1.193 1.00 87.81 98 TRP A CA 1
ATOM 807 C C . TRP A 1 98 ? -20.343 0.562 -0.243 1.00 87.81 98 TRP A C 1
ATOM 809 O O . TRP A 1 98 ? -19.618 0.950 -1.145 1.00 87.81 98 TRP A O 1
ATOM 819 N N . GLU A 1 99 ? -21.510 -0.039 -0.478 1.00 86.38 99 GLU A N 1
ATOM 820 C CA . GLU A 1 99 ? -22.068 -0.176 -1.833 1.00 86.38 99 GLU A CA 1
ATOM 821 C C . GLU A 1 99 ? -22.606 1.163 -2.357 1.00 86.38 99 GLU A C 1
ATOM 823 O O . GLU A 1 99 ? -22.639 1.376 -3.563 1.00 86.38 99 GLU A O 1
ATOM 828 N N . GLN A 1 100 ? -22.956 2.088 -1.458 1.00 87.25 100 GLN A N 1
ATOM 829 C CA . GLN A 1 100 ? -23.376 3.447 -1.804 1.00 87.25 100 GLN A CA 1
ATOM 830 C C . GLN A 1 100 ? -22.154 4.309 -2.145 1.00 87.25 100 GLN A C 1
ATOM 832 O O . GLN A 1 100 ? -21.259 4.485 -1.308 1.00 87.25 100 GLN A O 1
ATOM 837 N N . VAL A 1 101 ? -22.109 4.857 -3.361 1.00 90.00 101 VAL A N 1
ATOM 838 C CA . VAL A 1 101 ? -20.971 5.643 -3.873 1.00 90.00 101 VAL A CA 1
ATOM 839 C C . VAL A 1 101 ? -20.745 6.911 -3.045 1.00 90.00 101 VAL A C 1
ATOM 841 O O . VAL A 1 101 ? -19.603 7.292 -2.799 1.00 90.00 101 VAL A O 1
ATOM 844 N N . GLU A 1 102 ? -21.801 7.516 -2.508 1.00 88.94 102 GLU A N 1
ATOM 845 C CA . GLU A 1 102 ? -21.746 8.721 -1.671 1.00 88.94 102 GLU A CA 1
ATOM 846 C C . GLU A 1 102 ? -20.920 8.484 -0.402 1.00 88.94 102 GLU A C 1
ATOM 848 O O . GLU A 1 102 ? -20.130 9.332 0.017 1.00 88.94 102 GLU A O 1
ATOM 853 N N . ASN A 1 103 ? -21.048 7.293 0.190 1.00 88.19 103 ASN A N 1
ATOM 854 C CA . ASN A 1 103 ? -20.271 6.908 1.366 1.00 88.19 103 ASN A CA 1
ATOM 855 C C . ASN A 1 103 ? -18.799 6.670 1.014 1.00 88.19 103 ASN A C 1
ATOM 857 O O . ASN A 1 103 ? -17.911 7.015 1.797 1.00 88.19 103 ASN A O 1
ATOM 861 N N . GLN A 1 104 ? -18.527 6.097 -0.162 1.00 92.88 104 GLN A N 1
ATOM 862 C CA . GLN A 1 104 ? -17.162 5.913 -0.658 1.00 92.88 104 GLN A CA 1
ATOM 863 C C . GLN A 1 104 ? -16.492 7.266 -0.906 1.00 92.88 104 GLN A C 1
ATOM 865 O O . GLN A 1 104 ? -15.364 7.483 -0.460 1.00 92.88 104 GLN A O 1
ATOM 870 N N . ARG A 1 105 ? -17.214 8.198 -1.538 1.00 93.38 105 ARG A N 1
ATOM 871 C CA . ARG A 1 105 ? -16.750 9.560 -1.797 1.00 93.38 105 ARG A CA 1
ATOM 872 C C . ARG A 1 105 ? -16.439 10.303 -0.509 1.00 93.38 105 ARG A C 1
ATOM 874 O O . ARG A 1 105 ? -15.325 10.785 -0.355 1.00 93.38 105 ARG A O 1
ATOM 881 N N . LYS A 1 106 ? -17.348 10.270 0.472 1.00 89.38 106 LYS A N 1
ATOM 882 C CA . LYS A 1 106 ? -17.112 10.867 1.795 1.00 89.38 106 LYS A CA 1
ATOM 883 C C . LYS A 1 106 ? -15.827 10.344 2.442 1.00 89.38 106 LYS A C 1
ATOM 885 O O . LYS A 1 106 ? -15.051 11.114 3.000 1.00 89.38 106 LYS A O 1
ATOM 890 N N . PHE A 1 107 ? -15.577 9.036 2.352 1.00 91.50 107 PHE A N 1
ATOM 891 C CA . PHE A 1 107 ? -14.330 8.458 2.848 1.00 91.50 107 PHE A CA 1
ATOM 892 C C . PHE A 1 107 ? -13.102 9.004 2.105 1.00 91.50 107 PHE A C 1
ATOM 894 O O . PHE A 1 107 ? -12.105 9.333 2.752 1.00 91.50 107 PHE A O 1
ATOM 901 N N . PHE A 1 108 ? -13.145 9.071 0.773 1.00 93.56 108 PHE A N 1
ATOM 902 C CA . PHE A 1 108 ? -12.025 9.575 -0.018 1.00 93.56 108 PHE A CA 1
ATOM 903 C C . PHE A 1 108 ? -11.796 11.079 0.185 1.00 93.56 108 PHE A C 1
ATOM 905 O O . PHE A 1 108 ? -10.638 11.481 0.251 1.00 93.56 108 PHE A O 1
ATOM 912 N N . ASP A 1 109 ? -12.842 11.875 0.405 1.00 91.25 109 ASP A N 1
ATOM 913 C CA . ASP A 1 109 ? -12.740 13.304 0.725 1.00 91.25 109 ASP A CA 1
ATOM 914 C C . ASP A 1 109 ? -12.049 13.516 2.081 1.00 91.25 109 ASP A C 1
ATOM 916 O O . ASP A 1 109 ? -11.077 14.264 2.188 1.00 91.25 109 ASP A O 1
ATOM 920 N N . GLU A 1 110 ? -12.477 12.789 3.121 1.00 88.69 110 GLU A N 1
ATOM 921 C CA . GLU A 1 110 ? -11.813 12.807 4.433 1.00 88.69 110 GLU A CA 1
ATOM 922 C C . GLU A 1 110 ? -10.348 12.356 4.333 1.00 88.69 110 GLU A C 1
ATOM 924 O O . GLU A 1 110 ? -9.459 12.918 4.980 1.00 88.69 110 GLU A O 1
ATOM 929 N N . PHE A 1 111 ? -10.085 11.326 3.526 1.00 90.56 111 PHE A N 1
ATOM 930 C CA . PHE A 1 111 ? -8.734 10.837 3.274 1.00 90.56 111 PHE A CA 1
ATOM 931 C C . PHE A 1 111 ? -7.887 11.897 2.558 1.00 90.56 111 PHE A C 1
ATOM 933 O O . PHE A 1 111 ? -6.734 12.107 2.939 1.00 90.56 111 PHE A O 1
ATOM 940 N N . ALA A 1 112 ? -8.452 12.589 1.569 1.00 91.56 112 ALA A N 1
ATOM 941 C CA . ALA A 1 112 ? -7.776 13.636 0.820 1.00 91.56 112 ALA A CA 1
ATOM 942 C C . ALA A 1 112 ? -7.372 14.803 1.722 1.00 91.56 112 ALA A C 1
ATOM 944 O O . ALA A 1 112 ? -6.205 15.194 1.721 1.00 91.56 112 ALA A O 1
ATOM 945 N N . VAL A 1 113 ? -8.287 15.276 2.573 1.00 88.50 113 VAL A N 1
ATOM 946 C CA . VAL A 1 113 ? -7.999 16.320 3.570 1.00 88.50 113 VAL A CA 1
ATOM 947 C C . VAL A 1 113 ? -6.870 15.881 4.505 1.00 88.50 113 VAL A C 1
ATOM 949 O O . VAL A 1 113 ? -5.910 16.623 4.709 1.00 88.50 113 VAL A O 1
ATOM 952 N N . ARG A 1 114 ? -6.929 14.650 5.031 1.00 85.56 114 ARG A N 1
ATOM 953 C CA . ARG A 1 114 ? -5.924 14.137 5.978 1.00 85.56 114 ARG A CA 1
ATOM 954 C C . ARG A 1 114 ? -4.526 14.037 5.367 1.00 85.56 114 ARG A C 1
ATOM 956 O O . ARG A 1 114 ? -3.542 14.283 6.058 1.00 85.56 114 ARG A O 1
ATOM 963 N N . HIS A 1 115 ? -4.435 13.662 4.093 1.00 86.31 115 HIS A N 1
ATOM 964 C CA . HIS A 1 115 ? -3.161 13.479 3.388 1.00 86.31 115 HIS A CA 1
ATOM 965 C C . HIS A 1 115 ? -2.777 14.670 2.509 1.00 86.31 115 HIS A C 1
ATOM 967 O O . HIS A 1 115 ? -1.828 14.559 1.737 1.00 86.31 115 HIS A O 1
ATOM 973 N N . SER A 1 116 ? -3.473 15.807 2.646 1.00 89.56 116 SER A N 1
ATOM 974 C CA . SER A 1 116 ? -3.224 17.027 1.861 1.00 89.56 116 SER A CA 1
ATOM 975 C C . SER A 1 116 ? -3.220 16.773 0.346 1.00 89.56 116 SER A C 1
ATOM 977 O O . SER A 1 116 ? -2.398 17.311 -0.390 1.00 89.56 116 SER A O 1
ATOM 979 N N . ILE A 1 117 ? -4.136 15.922 -0.115 1.00 90.75 117 ILE A N 1
ATOM 980 C CA . ILE A 1 117 ? -4.356 15.613 -1.528 1.00 90.75 117 ILE A CA 1
ATOM 981 C C . ILE A 1 117 ? -5.285 16.694 -2.072 1.00 90.75 117 ILE A C 1
ATOM 983 O O . ILE A 1 117 ? -6.481 16.690 -1.790 1.00 90.75 117 ILE A O 1
ATOM 987 N N . THR A 1 118 ? -4.729 17.645 -2.814 1.00 85.56 118 THR A N 1
ATOM 988 C CA . THR A 1 118 ? -5.474 18.808 -3.325 1.00 85.56 118 THR A CA 1
ATOM 989 C C . THR A 1 118 ? -5.812 18.685 -4.806 1.00 85.56 118 THR A C 1
ATOM 991 O O . THR A 1 118 ? -6.676 19.407 -5.298 1.00 85.56 118 THR A O 1
ATOM 994 N N . SER A 1 119 ? -5.164 17.763 -5.522 1.00 84.38 119 SER A N 1
ATOM 995 C CA . SER A 1 119 ? -5.393 17.526 -6.945 1.00 84.38 119 SER A CA 1
ATOM 996 C C . SER A 1 119 ? -5.623 16.048 -7.258 1.00 84.38 119 SER A C 1
ATOM 998 O O . SER A 1 119 ? -5.146 15.160 -6.549 1.00 84.38 119 SER A O 1
ATOM 1000 N N . TYR A 1 120 ? -6.310 15.768 -8.373 1.00 81.56 120 TYR A N 1
ATOM 1001 C CA . TYR A 1 120 ? -6.492 14.392 -8.851 1.00 81.56 120 TYR A CA 1
ATOM 1002 C C . TYR A 1 120 ? -5.141 13.694 -9.096 1.00 81.56 120 TYR A C 1
ATOM 1004 O O . TYR A 1 120 ? -4.997 12.502 -8.838 1.00 81.56 120 TYR A O 1
ATOM 1012 N N . ASN A 1 121 ? -4.127 14.448 -9.534 1.00 82.44 121 ASN A N 1
ATOM 1013 C CA . ASN A 1 121 ? -2.798 13.917 -9.804 1.00 82.44 121 ASN A CA 1
ATOM 1014 C C . ASN A 1 121 ? -2.096 13.442 -8.522 1.00 82.44 121 ASN A C 1
ATOM 1016 O O . ASN A 1 121 ? -1.289 12.520 -8.567 1.00 82.44 121 ASN A O 1
ATOM 1020 N N . ASP A 1 122 ? -2.417 13.999 -7.354 1.00 86.44 122 ASP A N 1
ATOM 1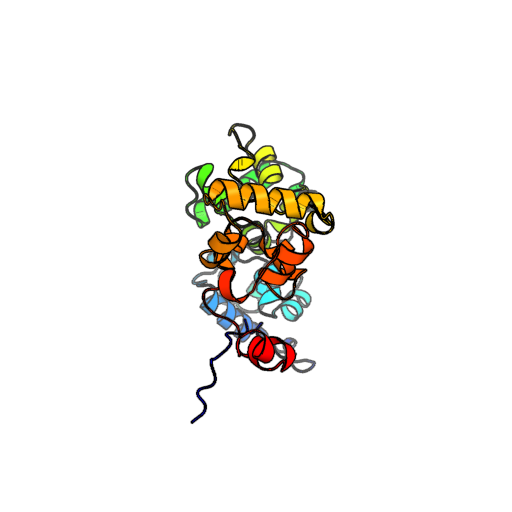021 C CA . ASP A 1 122 ? -1.822 13.548 -6.092 1.00 86.44 122 ASP A CA 1
ATOM 1022 C C . ASP A 1 122 ? -2.293 12.148 -5.682 1.00 86.44 122 ASP A C 1
ATOM 1024 O O . ASP A 1 122 ? -1.536 11.411 -5.044 1.00 86.44 122 ASP A O 1
ATOM 1028 N N . TRP A 1 123 ? -3.474 11.713 -6.136 1.00 89.25 123 TRP A N 1
ATOM 1029 C CA . TRP A 1 123 ? -3.947 10.340 -5.927 1.00 89.25 123 TRP A CA 1
ATOM 1030 C C . TRP A 1 123 ? -3.055 9.288 -6.589 1.00 89.25 123 TRP A C 1
ATOM 1032 O O . TRP A 1 123 ? -2.966 8.169 -6.085 1.00 89.25 123 TRP A O 1
ATOM 1042 N N . THR A 1 124 ? -2.333 9.636 -7.658 1.00 83.94 124 THR A N 1
ATOM 1043 C CA . THR A 1 124 ? -1.386 8.722 -8.327 1.00 83.94 124 THR A CA 1
ATOM 1044 C C . THR A 1 124 ? -0.231 8.306 -7.414 1.00 83.94 124 THR A C 1
ATOM 1046 O O . THR A 1 124 ? 0.330 7.215 -7.548 1.00 83.94 124 THR A O 1
ATOM 1049 N N . LYS A 1 125 ? 0.101 9.155 -6.433 1.00 83.69 125 LYS A N 1
ATOM 1050 C CA . LYS A 1 125 ? 1.157 8.928 -5.439 1.00 83.69 125 LYS A CA 1
ATOM 1051 C C . LYS A 1 125 ? 0.658 8.097 -4.253 1.00 83.69 125 LYS A C 1
ATOM 1053 O O . LYS A 1 125 ? 1.461 7.626 -3.444 1.00 83.69 125 LYS A O 1
ATOM 1058 N N . VAL A 1 126 ? -0.655 7.899 -4.126 1.00 86.06 126 VAL A N 1
ATOM 1059 C CA . VAL A 1 126 ? -1.260 7.179 -3.005 1.00 86.06 126 VAL A CA 1
ATOM 1060 C C . VAL A 1 126 ? -1.160 5.675 -3.228 1.00 86.06 126 VAL A C 1
ATOM 1062 O O . VAL A 1 126 ? -1.728 5.097 -4.152 1.00 86.06 126 VAL A O 1
ATOM 1065 N N . ALA A 1 127 ? -0.477 4.994 -2.311 1.00 83.88 127 ALA A N 1
ATOM 1066 C CA . ALA A 1 127 ? -0.405 3.542 -2.343 1.00 83.88 127 ALA A CA 1
ATOM 1067 C C . ALA A 1 127 ? -1.749 2.904 -1.947 1.00 83.88 127 ALA A C 1
ATOM 1069 O O . ALA A 1 127 ? -2.288 3.200 -0.880 1.00 83.88 127 ALA A O 1
ATOM 1070 N N . TYR A 1 128 ? -2.207 1.906 -2.715 1.00 84.19 128 TYR A N 1
ATOM 1071 C CA . TYR A 1 128 ? -3.359 1.045 -2.375 1.00 84.19 128 TYR A CA 1
ATOM 1072 C C . TYR A 1 128 ? -3.346 0.586 -0.907 1.00 84.19 128 TYR A C 1
ATOM 1074 O O . TYR A 1 128 ? -4.354 0.603 -0.200 1.00 84.19 128 TYR A O 1
ATOM 1082 N N . GLN A 1 129 ? -2.163 0.196 -0.426 1.00 79.38 129 GLN A N 1
ATOM 1083 C CA . GLN A 1 129 ? -1.979 -0.305 0.929 1.00 79.38 129 GLN A CA 1
ATOM 1084 C C . GLN A 1 129 ? -2.289 0.759 1.994 1.00 79.38 129 GLN A C 1
ATOM 1086 O O . GLN A 1 129 ? -2.850 0.422 3.033 1.00 79.38 129 GLN A O 1
ATOM 1091 N N . LYS A 1 130 ? -1.971 2.033 1.736 1.00 83.88 130 LYS A N 1
ATOM 1092 C CA . LYS A 1 130 ? -2.242 3.146 2.654 1.00 83.88 130 LYS A CA 1
ATOM 1093 C C . LYS A 1 130 ? -3.748 3.332 2.843 1.00 83.88 130 LYS A C 1
ATOM 1095 O O . LYS A 1 130 ? -4.225 3.326 3.974 1.00 83.88 130 LYS A O 1
ATOM 1100 N N . VAL A 1 131 ? -4.497 3.362 1.741 1.00 87.62 131 VAL A N 1
ATOM 1101 C CA . VAL A 1 131 ? -5.968 3.449 1.747 1.00 87.62 131 VAL A CA 1
ATOM 1102 C C . VAL A 1 131 ? -6.587 2.256 2.483 1.00 87.62 131 VAL A C 1
ATOM 1104 O O . VAL A 1 131 ? -7.450 2.428 3.344 1.00 87.62 131 VAL A O 1
ATOM 1107 N N . SER A 1 132 ? -6.103 1.037 2.218 1.00 84.06 132 SER A N 1
ATOM 1108 C CA . SER A 1 132 ? -6.577 -0.173 2.905 1.00 84.06 132 SER A CA 1
ATOM 1109 C C . SER A 1 132 ? -6.368 -0.121 4.424 1.00 84.06 132 SER A C 1
ATOM 1111 O O . SER A 1 132 ? -7.197 -0.640 5.176 1.00 84.06 132 SER A O 1
ATOM 1113 N N . GLU A 1 133 ? -5.250 0.436 4.886 1.00 79.25 133 GLU A N 1
ATOM 1114 C CA . GLU A 1 133 ? -4.879 0.481 6.306 1.00 79.25 133 GLU A CA 1
ATOM 1115 C C . GLU A 1 133 ? -5.658 1.540 7.093 1.00 79.25 133 GLU A C 1
ATOM 1117 O O . GLU A 1 133 ? -5.941 1.345 8.277 1.00 79.25 133 GLU A O 1
ATOM 1122 N N . GLU A 1 134 ? -6.083 2.608 6.423 1.00 83.62 134 GLU A N 1
ATOM 1123 C CA . GLU A 1 134 ? -6.815 3.732 7.020 1.00 83.62 134 GLU A CA 1
ATOM 1124 C C . GLU A 1 134 ? -8.342 3.620 6.903 1.00 83.62 134 GLU A C 1
ATOM 1126 O O . GLU A 1 134 ? -9.073 4.600 7.054 1.00 83.62 134 GLU A O 1
ATOM 1131 N N . GLY A 1 135 ? -8.837 2.400 6.685 1.00 81.44 135 GLY A N 1
ATOM 1132 C CA . GLY A 1 135 ? -10.267 2.081 6.717 1.00 81.44 135 GLY A CA 1
ATOM 1133 C C . GLY A 1 135 ? -10.906 1.846 5.350 1.00 81.44 135 GLY A C 1
ATOM 1134 O O . GLY A 1 135 ? -12.010 1.317 5.298 1.00 81.44 135 GLY A O 1
ATOM 1135 N N . GLY A 1 136 ? -10.198 2.105 4.248 1.00 88.00 136 GLY A N 1
ATOM 1136 C CA . GLY A 1 136 ? -10.728 1.946 2.890 1.00 88.00 136 GLY A CA 1
ATOM 1137 C C . GLY A 1 136 ? -10.773 0.503 2.387 1.00 88.00 136 GLY A C 1
ATOM 1138 O O . GLY A 1 136 ? -11.204 0.256 1.269 1.00 88.00 136 GLY A O 1
ATOM 1139 N N . ARG A 1 137 ? -10.345 -0.490 3.182 1.00 85.75 137 ARG A N 1
ATOM 1140 C CA . ARG A 1 137 ? -10.278 -1.895 2.732 1.00 85.75 137 ARG A CA 1
ATOM 1141 C C . ARG A 1 137 ? -11.615 -2.434 2.227 1.00 85.75 137 ARG A C 1
ATOM 1143 O O . ARG A 1 137 ? -11.611 -3.253 1.317 1.00 85.75 137 ARG A O 1
ATOM 1150 N N . SER A 1 138 ? -12.726 -2.043 2.8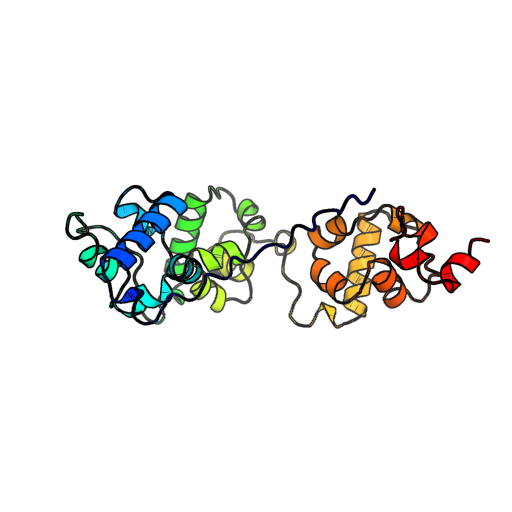46 1.00 87.56 138 SER A N 1
ATOM 1151 C CA . SER A 1 138 ? -14.048 -2.509 2.424 1.00 87.56 138 SER A CA 1
ATOM 1152 C C . SER A 1 138 ? -14.442 -1.922 1.070 1.00 87.56 138 SER A C 1
ATOM 1154 O O . SER A 1 138 ? -14.890 -2.682 0.224 1.00 87.56 138 SER A O 1
ATOM 1156 N N . ILE A 1 139 ? -14.172 -0.632 0.834 1.00 90.31 139 ILE A N 1
ATOM 1157 C CA . ILE A 1 139 ? -14.351 0.013 -0.477 1.00 90.31 139 ILE A CA 1
ATOM 1158 C C . ILE A 1 139 ? -13.482 -0.694 -1.518 1.00 90.31 139 ILE A C 1
ATOM 1160 O O . ILE A 1 139 ? -13.972 -1.153 -2.539 1.00 90.31 139 ILE A O 1
ATOM 1164 N N . LEU A 1 140 ? -12.193 -0.877 -1.221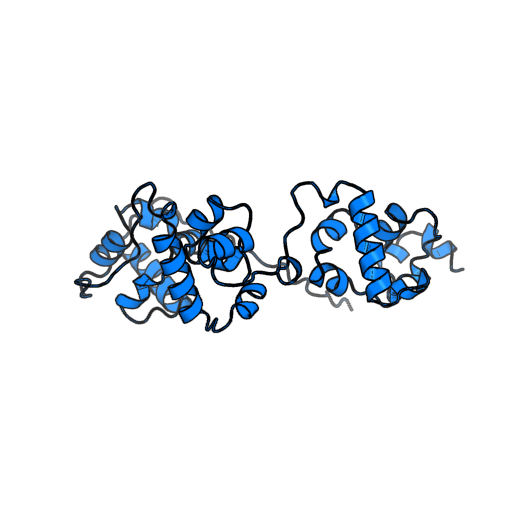 1.00 87.06 140 LEU A N 1
ATOM 1165 C CA . LEU A 1 140 ? -11.232 -1.491 -2.141 1.00 87.06 140 LEU A CA 1
ATOM 1166 C C . LEU A 1 140 ? -11.540 -2.952 -2.496 1.00 87.06 140 LEU A C 1
ATOM 1168 O O . LEU A 1 140 ? -10.975 -3.461 -3.452 1.00 87.06 140 LEU A O 1
ATOM 1172 N N . LYS A 1 141 ? -12.399 -3.647 -1.742 1.00 84.81 141 LYS A N 1
ATOM 1173 C CA . LYS A 1 141 ? -12.863 -4.996 -2.104 1.00 84.81 141 LYS A CA 1
ATOM 1174 C C . LYS A 1 141 ? -13.951 -4.992 -3.174 1.00 84.81 141 LYS A C 1
ATOM 1176 O O . LYS A 1 141 ? -14.137 -6.018 -3.816 1.00 84.81 141 LYS A O 1
ATOM 1181 N N . LEU A 1 142 ? -14.676 -3.885 -3.318 1.00 83.31 142 LEU A N 1
ATOM 1182 C CA . LEU A 1 142 ? -15.742 -3.735 -4.308 1.00 83.31 142 LEU A CA 1
ATOM 1183 C C . LEU A 1 142 ? -15.181 -3.466 -5.709 1.00 83.31 142 LEU A C 1
ATOM 1185 O O . LEU A 1 142 ? -15.890 -3.627 -6.695 1.00 83.31 142 LEU A O 1
ATOM 1189 N N . TYR A 1 143 ? -13.903 -3.086 -5.798 1.00 82.25 143 TYR A N 1
ATOM 1190 C CA . TYR A 1 143 ? -13.270 -2.657 -7.035 1.00 82.25 143 TYR A CA 1
ATOM 1191 C C . TYR A 1 143 ? -11.991 -3.448 -7.332 1.00 82.25 143 TYR A C 1
ATOM 1193 O O . TYR A 1 143 ? -11.259 -3.806 -6.409 1.00 82.25 143 TYR A O 1
ATOM 1201 N N . PRO A 1 144 ? -11.645 -3.660 -8.615 1.00 73.88 144 PRO A N 1
ATOM 1202 C CA . PRO A 1 144 ? -10.398 -4.328 -8.994 1.00 73.88 144 PRO A CA 1
ATOM 1203 C C . PRO A 1 144 ? -9.129 -3.562 -8.591 1.00 73.88 144 PRO A C 1
ATOM 1205 O O . PRO A 1 144 ? -8.060 -4.154 -8.443 1.00 73.88 144 PRO A O 1
ATOM 1208 N N . SER A 1 145 ? -9.214 -2.235 -8.446 1.00 82.56 145 SER A N 1
ATOM 1209 C CA . SER A 1 145 ? -8.066 -1.374 -8.157 1.00 82.56 145 SER A CA 1
ATOM 1210 C C . SER A 1 145 ? -8.465 -0.092 -7.415 1.00 82.56 145 SER A C 1
ATOM 1212 O O . SER A 1 145 ? -9.640 0.274 -7.381 1.00 82.56 145 SER A O 1
ATOM 1214 N N . LEU A 1 146 ? -7.474 0.617 -6.851 1.00 87.75 146 LEU A N 1
ATOM 1215 C CA . LEU A 1 146 ? -7.690 1.958 -6.284 1.00 87.75 146 LEU A CA 1
ATOM 1216 C C . LEU A 1 146 ? -8.186 2.937 -7.358 1.00 87.75 146 LEU A C 1
ATOM 1218 O O . LEU A 1 146 ? -9.100 3.703 -7.089 1.00 87.75 146 LEU A O 1
ATOM 1222 N N . LEU A 1 147 ? -7.631 2.862 -8.572 1.00 88.50 147 LEU A N 1
ATOM 1223 C CA . LEU A 1 147 ? -8.073 3.671 -9.707 1.00 88.50 147 LEU A CA 1
ATOM 1224 C C . LEU A 1 147 ? -9.563 3.451 -10.000 1.00 88.50 147 LEU A C 1
ATOM 1226 O O . LEU A 1 147 ? -10.309 4.415 -10.103 1.00 88.50 147 LEU A O 1
ATOM 1230 N N . SER A 1 148 ? -10.009 2.196 -10.063 1.00 84.38 148 SER A N 1
ATOM 1231 C CA . SER A 1 148 ? -11.417 1.869 -10.320 1.00 84.38 148 SER A CA 1
ATOM 1232 C C . SER A 1 148 ? -12.345 2.399 -9.219 1.00 84.38 148 SER A C 1
ATOM 1234 O O . SER A 1 148 ? -13.428 2.890 -9.518 1.00 84.38 148 SER A O 1
ATOM 1236 N N . ALA A 1 149 ? -11.909 2.355 -7.955 1.00 89.75 149 ALA A N 1
ATOM 1237 C CA . ALA A 1 149 ? -12.666 2.929 -6.842 1.00 89.75 149 ALA A CA 1
ATOM 1238 C C . ALA A 1 149 ? -12.770 4.463 -6.933 1.00 89.75 149 ALA A C 1
ATOM 1240 O O . ALA A 1 149 ? -13.827 5.031 -6.657 1.00 89.75 149 ALA A O 1
ATOM 1241 N N . LEU A 1 150 ? -11.685 5.130 -7.342 1.00 92.25 150 LEU A N 1
ATOM 1242 C CA . LEU A 1 150 ? -11.648 6.579 -7.542 1.00 92.25 150 LEU A CA 1
ATOM 1243 C C . LEU A 1 150 ? -12.499 7.008 -8.744 1.00 92.25 150 LEU A C 1
ATOM 1245 O O . LEU A 1 150 ? -13.262 7.954 -8.618 1.00 92.25 150 LEU A O 1
ATOM 1249 N N . GLN A 1 151 ? -12.450 6.277 -9.860 1.00 91.19 151 GLN A N 1
ATOM 1250 C CA . GLN A 1 151 ? -13.300 6.517 -11.034 1.00 91.19 151 GLN A CA 1
ATOM 1251 C C . GLN A 1 151 ? -14.790 6.418 -10.701 1.00 91.19 151 GLN A C 1
ATOM 1253 O O . GLN A 1 151 ? -15.574 7.243 -11.158 1.00 91.19 151 GLN A O 1
ATOM 1258 N N . ALA A 1 152 ? -15.177 5.436 -9.882 1.00 89.56 152 ALA A N 1
ATOM 1259 C CA . ALA A 1 152 ? -16.556 5.298 -9.429 1.00 89.56 152 ALA A CA 1
ATOM 1260 C C . ALA A 1 152 ? -16.975 6.421 -8.463 1.00 89.56 152 ALA A C 1
ATOM 1262 O O . ALA A 1 152 ? -18.101 6.901 -8.538 1.00 89.56 152 ALA A O 1
ATOM 1263 N N . SER A 1 153 ? -16.074 6.851 -7.572 1.00 92.50 153 SER A N 1
ATOM 1264 C CA . SER A 1 153 ? -16.362 7.882 -6.556 1.00 92.50 153 SER A CA 1
ATOM 1265 C C . SER A 1 153 ? -16.299 9.315 -7.092 1.00 92.50 153 SER A C 1
ATOM 1267 O O . SER A 1 153 ? -16.891 10.222 -6.509 1.00 92.50 153 SER A O 1
ATOM 1269 N N . TYR A 1 154 ? -15.562 9.522 -8.180 1.00 92.69 154 TYR A N 1
ATOM 1270 C CA . TYR A 1 154 ? -15.256 10.823 -8.761 1.00 92.69 154 TYR A CA 1
ATOM 1271 C C . TYR A 1 154 ? -15.330 10.765 -10.300 1.00 92.69 154 TYR A C 1
ATOM 1273 O O . TYR A 1 154 ? -14.310 10.958 -10.976 1.00 92.69 154 TYR A O 1
ATOM 1281 N N . PRO A 1 155 ? -16.507 10.452 -10.875 1.00 90.19 155 PRO A N 1
ATOM 1282 C CA . PRO A 1 155 ? -16.671 10.294 -12.322 1.00 90.19 155 PRO A CA 1
ATOM 1283 C C . PRO A 1 155 ? -16.449 11.596 -13.105 1.00 90.19 155 PRO A C 1
ATOM 1285 O O . PRO A 1 155 ? -16.203 11.557 -14.307 1.00 90.19 155 PRO A O 1
ATOM 1288 N N . GLU A 1 156 ? -16.518 12.751 -12.441 1.00 88.88 156 GLU A N 1
ATOM 1289 C CA . GLU A 1 156 ? -16.268 14.068 -13.030 1.00 88.88 156 GLU A CA 1
ATOM 1290 C C . GLU A 1 156 ? -14.795 14.342 -13.364 1.00 88.88 156 GLU A C 1
ATOM 1292 O O . GLU A 1 156 ? -14.515 15.254 -14.143 1.00 88.88 156 GLU A O 1
ATOM 1297 N N . TYR A 1 157 ? -13.848 13.581 -12.805 1.00 87.50 157 TYR A N 1
ATOM 1298 C CA . TYR A 1 157 ? -12.431 13.738 -13.133 1.00 87.50 157 TYR A CA 1
ATOM 1299 C C . TYR A 1 157 ? -12.006 12.777 -14.239 1.00 87.50 157 TYR A C 1
ATOM 1301 O O . TYR A 1 157 ? -12.378 11.603 -14.270 1.00 87.50 157 TYR A O 1
ATOM 1309 N N . ASN A 1 158 ? -11.141 13.266 -15.127 1.00 84.44 158 ASN A N 1
ATOM 1310 C CA . ASN A 1 158 ? -10.558 12.445 -16.176 1.00 84.44 158 ASN A CA 1
ATOM 1311 C C . ASN A 1 158 ? -9.369 11.638 -15.636 1.00 84.44 158 ASN A C 1
ATOM 1313 O O . ASN A 1 158 ? -8.222 12.088 -15.652 1.00 84.44 158 ASN A O 1
ATOM 1317 N N . TRP A 1 159 ? -9.653 10.441 -15.133 1.00 83.62 159 TRP A N 1
ATOM 1318 C CA . TRP A 1 159 ? -8.636 9.532 -14.621 1.00 83.62 159 TRP A CA 1
ATOM 1319 C C . TRP A 1 159 ? -7.910 8.815 -15.762 1.00 83.62 159 TRP A C 1
ATOM 1321 O O . TRP A 1 159 ? -8.465 7.908 -16.383 1.00 83.62 159 TRP A O 1
ATOM 1331 N N . ASN A 1 160 ? -6.647 9.163 -16.001 1.00 77.75 160 ASN A N 1
ATOM 1332 C CA . ASN A 1 160 ? -5.808 8.463 -16.968 1.00 77.75 160 ASN A CA 1
ATOM 1333 C C . ASN A 1 160 ? -5.113 7.253 -16.307 1.00 77.75 160 ASN A C 1
ATOM 1335 O O . ASN A 1 160 ? -4.289 7.431 -15.405 1.00 77.75 160 ASN A O 1
ATOM 1339 N N . PRO A 1 161 ? -5.382 6.010 -16.756 1.00 73.56 161 PRO A N 1
ATOM 1340 C CA . PRO A 1 161 ? -4.795 4.812 -16.156 1.00 73.56 161 PRO A CA 1
ATOM 1341 C C . PRO A 1 161 ? -3.267 4.775 -16.176 1.00 73.56 161 PRO A C 1
ATOM 1343 O O . PRO A 1 161 ? -2.671 4.125 -15.320 1.00 73.56 161 PRO A O 1
ATOM 1346 N N . LYS A 1 162 ? -2.631 5.470 -17.129 1.00 73.06 162 LYS A N 1
ATOM 1347 C CA . LYS A 1 162 ? -1.166 5.533 -17.253 1.00 73.06 162 LYS A CA 1
ATOM 1348 C C . LYS A 1 162 ? -0.506 6.278 -16.097 1.00 73.06 162 LYS A C 1
ATOM 1350 O O . LYS A 1 162 ? 0.655 6.014 -15.797 1.00 73.06 162 LYS A O 1
ATOM 1355 N N . ASP A 1 163 ? -1.246 7.163 -15.439 1.00 71.75 163 ASP A N 1
ATOM 1356 C CA . ASP A 1 163 ? -0.723 7.957 -14.332 1.00 71.75 163 ASP A CA 1
ATOM 1357 C C . ASP A 1 163 ? -0.702 7.135 -13.033 1.00 71.75 163 ASP A C 1
ATOM 1359 O O . ASP A 1 163 ? 0.037 7.435 -12.097 1.00 71.75 163 ASP A O 1
ATOM 1363 N N . PHE A 1 164 ? -1.464 6.038 -12.978 1.00 71.44 164 PHE A N 1
ATOM 1364 C CA . PHE A 1 164 ? -1.483 5.128 -11.844 1.00 71.44 164 PHE A CA 1
ATOM 1365 C C . PHE A 1 164 ? -0.469 4.010 -12.045 1.00 71.44 164 PHE A C 1
ATOM 1367 O O . PHE A 1 164 ? -0.534 3.244 -13.006 1.00 71.44 164 PHE A O 1
ATOM 1374 N N . LYS A 1 165 ? 0.420 3.834 -11.061 1.00 65.56 165 LYS A N 1
ATOM 1375 C CA . LYS A 1 165 ? 1.246 2.626 -10.950 1.00 65.56 165 LYS A CA 1
ATOM 1376 C C . LYS A 1 165 ? 0.336 1.431 -10.648 1.00 65.56 165 LYS A C 1
ATOM 1378 O O . LYS A 1 165 ? 0.098 1.086 -9.488 1.00 65.56 165 LYS A O 1
ATOM 1383 N N . THR A 1 166 ? -0.235 0.828 -11.685 1.00 59.84 166 THR A N 1
ATOM 1384 C CA . THR A 1 166 ? -1.083 -0.354 -11.553 1.00 59.84 166 THR A CA 1
ATOM 1385 C C . THR A 1 166 ? -0.216 -1.558 -11.209 1.00 59.84 166 THR A C 1
ATOM 1387 O O . THR A 1 166 ? 0.880 -1.755 -11.734 1.00 59.84 166 THR A O 1
ATOM 1390 N N . ARG A 1 167 ? -0.681 -2.371 -10.256 1.00 61.75 167 ARG A N 1
ATOM 1391 C CA . ARG A 1 167 ? -0.075 -3.684 -10.055 1.00 61.75 167 ARG A CA 1
ATOM 1392 C C . ARG A 1 167 ? -0.404 -4.525 -11.275 1.00 61.75 167 ARG A C 1
ATOM 1394 O O . ARG A 1 167 ? -1.572 -4.611 -11.645 1.00 61.75 167 ARG A O 1
ATOM 1401 N N . ALA A 1 168 ? 0.618 -5.160 -11.834 1.00 63.12 168 ALA A N 1
ATOM 1402 C CA . ALA A 1 168 ? 0.428 -6.198 -12.828 1.00 63.12 168 ALA A CA 1
ATOM 1403 C C . ALA A 1 168 ? -0.607 -7.231 -12.320 1.00 63.12 168 ALA A C 1
ATOM 1405 O O . ALA A 1 168 ? -0.578 -7.555 -11.122 1.00 63.12 168 ALA A O 1
ATOM 1406 N N . PRO A 1 169 ? -1.517 -7.719 -13.185 1.00 63.66 169 PRO A N 1
ATOM 1407 C CA . PRO A 1 169 ? -2.486 -8.754 -12.836 1.00 63.66 169 PRO A CA 1
ATOM 1408 C C . PRO A 1 169 ? -1.842 -9.981 -12.174 1.00 63.66 169 PRO A C 1
ATOM 1410 O O . PRO A 1 169 ? -0.643 -10.238 -12.321 1.00 63.66 169 PRO A O 1
ATOM 1413 N N . ASN A 1 170 ? -2.643 -10.771 -11.454 1.00 55.72 170 ASN A N 1
ATOM 1414 C CA . ASN A 1 170 ? -2.174 -12.063 -10.947 1.00 55.72 170 ASN A CA 1
ATOM 1415 C C . ASN A 1 170 ? -1.669 -12.919 -12.120 1.00 55.72 170 ASN A C 1
ATOM 1417 O O . ASN A 1 170 ? -2.282 -12.911 -13.183 1.00 55.72 170 ASN A O 1
ATOM 1421 N N . HIS A 1 171 ? -0.549 -13.620 -11.922 1.00 73.88 171 HIS A N 1
ATOM 1422 C CA . HIS A 1 171 ? 0.136 -14.437 -12.937 1.00 73.88 171 HIS A CA 1
ATOM 1423 C C . HIS A 1 171 ? 0.706 -13.679 -14.150 1.00 73.88 171 HIS A C 1
ATOM 1425 O O . HIS A 1 171 ? 1.367 -14.290 -14.978 1.00 73.88 171 HIS A O 1
ATOM 1431 N N . TYR A 1 172 ? 0.567 -12.349 -14.236 1.00 76.06 172 TYR A N 1
ATOM 1432 C CA . TYR A 1 172 ? 1.104 -11.560 -15.356 1.00 76.06 172 TYR A CA 1
ATOM 1433 C C . TYR A 1 172 ? 2.600 -11.799 -15.593 1.00 76.06 172 TYR A C 1
ATOM 1435 O O . TYR A 1 172 ? 3.048 -11.915 -16.726 1.00 76.06 172 TYR A O 1
ATOM 1443 N N . TRP A 1 173 ? 3.368 -11.897 -14.505 1.00 83.00 173 TRP A N 1
ATOM 1444 C CA . TRP A 1 173 ? 4.807 -12.128 -14.572 1.00 83.00 173 TRP A CA 1
ATOM 1445 C C . TRP A 1 173 ? 5.185 -13.595 -14.764 1.00 83.00 173 TRP A C 1
ATOM 1447 O O . TRP A 1 173 ? 6.367 -13.867 -14.877 1.00 83.00 173 TRP A O 1
ATOM 1457 N N . GLU A 1 174 ? 4.254 -14.548 -14.729 1.00 85.62 174 GLU A N 1
ATOM 1458 C CA . GLU A 1 174 ? 4.568 -15.958 -15.031 1.00 85.62 174 GLU A CA 1
ATOM 1459 C C . GLU A 1 174 ? 4.733 -16.180 -16.539 1.00 85.62 174 GLU A C 1
ATOM 1461 O O . GLU A 1 174 ? 5.418 -17.106 -16.959 1.00 85.62 174 GLU A O 1
ATOM 1466 N N . ASP A 1 175 ? 4.158 -15.289 -17.344 1.00 84.44 175 ASP A N 1
ATOM 1467 C CA . ASP A 1 175 ? 4.291 -15.273 -18.791 1.00 84.44 175 ASP A CA 1
ATOM 1468 C C . ASP A 1 175 ? 5.606 -14.595 -19.216 1.00 84.44 175 ASP A C 1
ATOM 1470 O O . ASP A 1 175 ? 5.839 -13.411 -18.943 1.00 84.44 175 ASP A O 1
ATOM 1474 N N . MET A 1 176 ? 6.464 -15.358 -19.895 1.00 87.81 176 MET A N 1
ATOM 1475 C CA . MET A 1 176 ? 7.771 -14.908 -20.376 1.00 87.81 176 MET A CA 1
ATOM 1476 C C . MET A 1 176 ? 7.664 -13.758 -21.389 1.00 87.81 176 MET A C 1
ATOM 1478 O O . MET A 1 176 ? 8.531 -12.883 -21.415 1.00 87.81 176 MET A O 1
ATOM 1482 N N . GLU A 1 177 ? 6.594 -13.702 -22.187 1.00 82.75 177 GLU A N 1
ATOM 1483 C CA . GLU A 1 177 ? 6.383 -12.634 -23.171 1.00 82.75 177 GLU A CA 1
ATOM 1484 C C . GLU A 1 177 ? 6.165 -11.287 -22.472 1.00 82.75 177 GLU A C 1
ATOM 1486 O O . GLU A 1 177 ? 6.749 -10.269 -22.850 1.00 82.75 177 GLU A O 1
ATOM 1491 N N . ASN A 1 178 ? 5.412 -11.289 -21.370 1.00 81.75 178 ASN A N 1
ATOM 1492 C CA . ASN A 1 178 ? 5.195 -10.097 -20.550 1.00 81.75 178 ASN A CA 1
ATOM 1493 C C . ASN A 1 178 ? 6.476 -9.628 -19.854 1.00 81.75 178 ASN A C 1
ATOM 1495 O O . ASN A 1 178 ? 6.686 -8.423 -19.687 1.00 81.75 178 ASN A O 1
ATOM 1499 N N . GLN A 1 179 ? 7.337 -10.566 -19.449 1.00 91.25 179 GLN A N 1
ATOM 1500 C CA . GLN A 1 179 ? 8.634 -10.238 -18.865 1.00 91.25 179 GLN A CA 1
ATOM 1501 C C . GLN A 1 179 ? 9.563 -9.580 -19.886 1.00 91.25 179 GLN A C 1
ATOM 1503 O O . GLN A 1 179 ? 10.135 -8.527 -19.594 1.00 91.25 179 GLN A O 1
ATOM 1508 N N . ARG A 1 180 ? 9.659 -10.165 -21.087 1.00 91.31 180 ARG A N 1
ATOM 1509 C CA . ARG A 1 180 ? 10.430 -9.620 -22.208 1.00 91.31 180 ARG A CA 1
ATOM 1510 C C . ARG A 1 180 ? 9.939 -8.236 -22.598 1.00 91.31 180 ARG A C 1
ATOM 1512 O O . ARG A 1 180 ? 10.716 -7.291 -22.564 1.00 91.31 180 ARG A O 1
ATOM 1519 N N . LYS A 1 181 ? 8.637 -8.086 -22.839 1.00 86.56 181 LYS A N 1
ATOM 1520 C CA . LYS A 1 181 ? 8.026 -6.802 -23.201 1.00 86.56 181 LYS A CA 1
ATOM 1521 C C . LYS A 1 181 ? 8.341 -5.699 -22.192 1.00 86.56 181 LYS A C 1
ATOM 1523 O O . LYS A 1 181 ? 8.657 -4.578 -22.575 1.00 86.56 181 LYS A O 1
ATOM 1528 N N . PHE A 1 182 ? 8.273 -6.012 -20.898 1.00 90.06 182 PHE A N 1
ATOM 1529 C CA . PHE A 1 182 ? 8.614 -5.049 -19.858 1.00 90.06 182 PHE A CA 1
ATOM 1530 C C . PHE A 1 182 ? 10.091 -4.630 -19.910 1.00 90.06 182 PHE A C 1
ATOM 1532 O O . PHE A 1 182 ? 10.381 -3.438 -19.805 1.00 90.06 182 PHE A O 1
ATOM 1539 N N . LEU A 1 183 ? 11.022 -5.580 -20.054 1.00 91.50 183 LEU A N 1
ATOM 1540 C CA . LEU A 1 183 ? 12.448 -5.258 -20.143 1.00 91.50 183 LEU A CA 1
ATOM 1541 C C . LEU A 1 183 ? 12.803 -4.543 -21.454 1.00 91.50 183 LEU A C 1
ATOM 1543 O O . LEU A 1 183 ? 13.659 -3.663 -21.420 1.00 91.50 183 LEU A O 1
ATOM 1547 N N . ASP A 1 184 ? 12.098 -4.813 -22.554 1.00 89.19 184 ASP A N 1
ATOM 1548 C CA . ASP A 1 184 ? 12.243 -4.090 -23.824 1.00 89.19 184 ASP A CA 1
ATOM 1549 C C . ASP A 1 184 ? 11.783 -2.634 -23.693 1.00 89.19 184 ASP A C 1
ATOM 1551 O O . ASP A 1 184 ? 12.477 -1.703 -24.109 1.00 89.19 184 ASP A O 1
ATOM 1555 N N . ASP A 1 185 ? 10.627 -2.412 -23.061 1.00 84.75 185 ASP A N 1
ATOM 1556 C CA . ASP A 1 185 ? 10.119 -1.071 -22.770 1.00 84.75 185 ASP A CA 1
ATOM 1557 C C . ASP A 1 185 ? 11.069 -0.303 -21.846 1.00 84.75 185 ASP A C 1
ATOM 1559 O O . ASP A 1 185 ? 11.343 0.880 -22.076 1.00 84.75 185 ASP A O 1
ATOM 1563 N N . PHE A 1 186 ? 11.618 -0.983 -20.837 1.00 90.19 186 PHE A N 1
ATOM 1564 C CA . PHE A 1 186 ? 12.627 -0.428 -19.943 1.00 90.19 186 PHE A CA 1
ATOM 1565 C C . PHE A 1 186 ? 13.912 -0.070 -20.702 1.00 90.19 186 PHE A C 1
ATOM 1567 O O . PHE A 1 186 ? 14.404 1.052 -20.577 1.00 90.19 186 PHE A O 1
ATOM 1574 N N . ALA A 1 187 ? 14.433 -0.980 -21.528 1.00 91.25 187 ALA A N 1
ATOM 1575 C CA . ALA A 1 187 ? 15.635 -0.769 -22.328 1.00 91.25 187 ALA A CA 1
ATOM 1576 C C . ALA A 1 187 ? 15.477 0.420 -23.275 1.00 91.25 187 ALA A C 1
ATOM 1578 O O . ALA A 1 187 ? 16.319 1.316 -23.291 1.00 91.25 187 ALA A O 1
ATOM 1579 N N . ARG A 1 188 ? 14.348 0.497 -23.983 1.00 90.00 188 ARG A N 1
ATOM 1580 C CA . 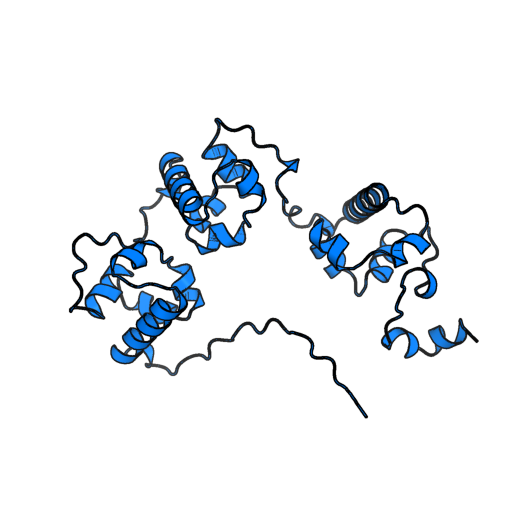ARG A 1 188 ? 14.015 1.618 -24.867 1.00 90.00 188 ARG A CA 1
ATOM 1581 C C . ARG A 1 188 ? 13.941 2.945 -24.115 1.00 90.00 188 ARG A C 1
ATOM 1583 O O . ARG A 1 188 ? 14.458 3.945 -24.601 1.00 90.00 188 ARG A O 1
ATOM 1590 N N . LYS A 1 189 ? 13.317 2.964 -22.935 1.00 87.69 189 LYS A N 1
ATOM 1591 C CA . LYS A 1 189 ? 13.161 4.174 -22.114 1.00 87.69 189 LYS A CA 1
ATOM 1592 C C . LYS A 1 189 ? 14.484 4.677 -21.526 1.00 87.69 189 LYS A C 1
ATOM 1594 O O . LYS A 1 189 ? 14.652 5.882 -21.383 1.00 87.69 189 LYS A O 1
ATOM 1599 N N . HIS A 1 190 ? 15.400 3.771 -21.185 1.00 87.56 190 HIS A N 1
ATOM 1600 C CA . HIS A 1 190 ? 16.721 4.083 -20.614 1.00 87.56 190 HIS A CA 1
ATOM 1601 C C . HIS A 1 190 ? 17.851 4.054 -21.651 1.00 87.56 190 HIS A C 1
ATOM 1603 O O . HIS A 1 190 ? 19.032 4.038 -21.289 1.00 87.56 190 HIS A O 1
ATOM 1609 N N . GLU A 1 191 ? 17.486 4.031 -22.936 1.00 92.50 191 GLU A N 1
ATOM 1610 C CA . GLU A 1 191 ? 18.398 4.031 -24.081 1.00 92.50 191 GLU A CA 1
ATOM 1611 C C . GLU A 1 191 ? 19.490 2.948 -23.982 1.00 92.50 191 GLU A C 1
ATOM 1613 O O . GLU A 1 191 ? 20.652 3.188 -24.316 1.00 92.50 191 GLU A O 1
ATOM 1618 N N . LEU A 1 192 ? 19.130 1.764 -23.474 1.00 91.50 192 LEU A N 1
ATOM 1619 C CA . LEU A 1 192 ? 19.998 0.586 -23.423 1.00 91.50 192 LEU A CA 1
ATOM 1620 C C . LEU A 1 192 ? 19.972 -0.061 -24.810 1.00 91.50 192 LEU A C 1
ATOM 1622 O O . LEU A 1 192 ? 18.941 -0.592 -25.225 1.00 91.50 192 LEU A O 1
ATOM 1626 N N . ARG A 1 193 ? 21.074 0.040 -25.549 1.00 87.94 193 ARG A N 1
ATOM 1627 C CA . ARG A 1 193 ? 21.179 -0.450 -26.932 1.00 87.94 193 ARG A CA 1
ATOM 1628 C C . ARG A 1 193 ? 21.979 -1.739 -27.018 1.00 87.94 193 ARG A C 1
ATOM 1630 O O . ARG A 1 193 ? 21.734 -2.536 -27.917 1.00 87.94 193 ARG A O 1
ATOM 1637 N N . GLU A 1 194 ? 22.901 -1.945 -26.086 1.00 87.06 194 GLU A N 1
ATOM 1638 C CA . GLU A 1 194 ? 23.796 -3.098 -26.066 1.00 87.06 194 GLU A CA 1
ATOM 1639 C C . GLU A 1 194 ? 23.684 -3.873 -24.741 1.00 87.06 194 GLU A C 1
ATOM 1641 O O . GLU A 1 194 ? 23.356 -3.285 -23.706 1.00 87.06 194 GLU A O 1
ATOM 1646 N N . PRO A 1 195 ? 23.995 -5.185 -24.714 1.00 85.38 195 PRO A N 1
ATOM 1647 C CA . PRO A 1 195 ? 24.005 -5.970 -23.474 1.00 85.38 195 PRO A CA 1
ATOM 1648 C C . PRO A 1 195 ? 24.866 -5.355 -22.353 1.00 85.38 195 PRO A C 1
ATOM 1650 O O . PRO A 1 195 ? 24.499 -5.402 -21.179 1.00 85.38 195 PRO A O 1
ATOM 1653 N N . SER A 1 196 ? 25.974 -4.702 -22.712 1.00 84.75 196 SER A N 1
ATOM 1654 C CA . SER A 1 196 ? 26.880 -3.996 -21.795 1.00 84.75 196 SER A CA 1
ATOM 1655 C C . SER A 1 196 ? 26.221 -2.811 -21.072 1.00 84.75 196 SER A C 1
ATOM 1657 O O . SER A 1 196 ? 26.580 -2.510 -19.928 1.00 84.75 196 SER A O 1
ATOM 1659 N N . ASP A 1 197 ? 25.210 -2.169 -21.671 1.00 87.62 197 ASP A N 1
ATOM 1660 C CA . ASP A 1 197 ? 24.500 -1.034 -21.069 1.00 87.62 197 ASP A CA 1
ATOM 1661 C C . ASP A 1 197 ? 23.765 -1.429 -19.786 1.00 87.62 197 ASP A C 1
ATOM 1663 O O . ASP A 1 197 ? 23.597 -0.608 -18.883 1.00 87.62 197 ASP A O 1
ATOM 1667 N N . TRP A 1 198 ? 23.382 -2.698 -19.638 1.00 89.50 198 TRP A N 1
ATOM 1668 C CA . TRP A 1 198 ? 22.721 -3.204 -18.433 1.00 89.50 198 TRP A CA 1
ATOM 1669 C C . TRP A 1 198 ? 23.604 -3.129 -17.177 1.00 89.50 198 TRP A C 1
ATOM 1671 O O . TRP A 1 198 ? 23.083 -3.146 -16.058 1.00 89.50 198 TRP A O 1
ATOM 1681 N N . SER A 1 199 ? 24.919 -2.933 -17.331 1.00 86.62 199 SER A N 1
ATOM 1682 C CA . SER A 1 199 ? 25.845 -2.660 -16.221 1.00 86.62 199 SER A CA 1
ATOM 1683 C C . SER A 1 199 ? 25.560 -1.360 -15.474 1.00 86.62 199 SER A C 1
ATOM 1685 O O . SER A 1 199 ? 25.845 -1.281 -14.270 1.00 86.62 199 SER A O 1
ATOM 1687 N N . ARG A 1 200 ? 24.947 -0.372 -16.144 1.00 86.69 200 ARG A N 1
ATOM 1688 C CA . ARG A 1 200 ? 24.536 0.908 -15.544 1.00 86.69 200 ARG A CA 1
ATOM 1689 C C . ARG A 1 200 ? 23.180 0.832 -14.841 1.00 86.69 200 ARG A C 1
ATOM 1691 O O . ARG A 1 200 ? 22.824 1.742 -14.095 1.00 86.69 200 ARG A O 1
ATOM 1698 N N . VAL A 1 201 ? 22.438 -0.261 -15.035 1.00 87.62 201 VAL A N 1
ATOM 1699 C CA . VAL A 1 201 ? 21.105 -0.456 -14.462 1.00 87.62 201 VAL A CA 1
ATOM 1700 C C . VAL A 1 201 ? 21.196 -1.033 -13.052 1.00 87.62 201 VAL A C 1
ATOM 1702 O O . VAL A 1 201 ? 21.727 -2.118 -12.777 1.00 87.62 201 VAL A O 1
ATOM 1705 N N . THR A 1 202 ? 20.617 -0.300 -12.112 1.00 84.88 202 THR A N 1
ATOM 1706 C CA . THR A 1 202 ? 20.475 -0.732 -10.727 1.00 84.88 202 THR A CA 1
ATOM 1707 C C . THR A 1 202 ? 19.206 -1.558 -10.538 1.00 84.88 202 THR A C 1
ATOM 1709 O O . THR A 1 202 ? 18.185 -1.350 -11.190 1.00 84.88 202 THR A O 1
ATOM 1712 N N . TYR A 1 203 ? 19.245 -2.467 -9.562 1.00 80.94 203 TYR A N 1
ATOM 1713 C CA . TYR A 1 203 ? 18.074 -3.245 -9.148 1.00 80.94 203 TYR A CA 1
ATOM 1714 C C . TYR A 1 203 ? 16.869 -2.344 -8.813 1.00 80.94 203 TYR A C 1
ATOM 1716 O O . TYR A 1 203 ? 15.732 -2.681 -9.130 1.00 80.94 203 TYR A O 1
ATOM 1724 N N . TRP A 1 204 ? 17.115 -1.185 -8.191 1.00 82.06 204 TRP A N 1
ATOM 1725 C CA . TRP A 1 204 ? 16.054 -0.277 -7.754 1.00 82.06 204 TRP A CA 1
ATOM 1726 C C . TRP A 1 204 ? 15.365 0.453 -8.904 1.00 82.06 204 TRP A C 1
ATOM 1728 O O . TRP A 1 204 ? 14.149 0.587 -8.850 1.00 82.06 204 TRP A O 1
ATOM 1738 N N . GLN A 1 205 ? 16.080 0.812 -9.976 1.00 83.06 205 GLN A N 1
ATOM 1739 C CA . GLN A 1 205 ? 15.458 1.423 -11.159 1.00 83.06 205 GLN A CA 1
ATOM 1740 C C . GLN A 1 205 ? 14.370 0.523 -11.757 1.00 83.06 205 GLN A C 1
ATOM 1742 O O . GLN A 1 205 ? 13.273 0.985 -12.047 1.00 83.06 205 GLN A O 1
ATOM 1747 N N . ILE A 1 206 ? 14.628 -0.782 -11.857 1.00 84.12 206 ILE A N 1
ATOM 1748 C CA . ILE A 1 206 ? 13.635 -1.741 -12.359 1.00 84.12 206 ILE A CA 1
ATOM 1749 C C . ILE A 1 206 ? 12.463 -1.900 -11.375 1.00 84.12 206 ILE A C 1
ATOM 1751 O O . ILE A 1 206 ? 11.304 -2.002 -11.781 1.00 84.12 206 ILE A O 1
ATOM 1755 N N . VAL A 1 207 ? 12.737 -1.914 -10.065 1.00 79.44 207 VAL A N 1
ATOM 1756 C CA . VAL A 1 207 ? 11.693 -2.009 -9.029 1.00 79.44 207 VAL A CA 1
ATOM 1757 C C . VAL A 1 207 ? 10.768 -0.793 -9.043 1.00 79.44 207 VAL A C 1
ATOM 1759 O O . VAL A 1 207 ? 9.550 -0.966 -8.948 1.00 79.44 207 VAL A O 1
ATOM 1762 N N . ASP A 1 208 ? 11.321 0.411 -9.177 1.00 76.31 208 ASP A N 1
ATOM 1763 C CA . ASP A 1 208 ? 10.576 1.674 -9.140 1.00 76.31 208 ASP A CA 1
ATOM 1764 C C . ASP A 1 208 ? 9.631 1.845 -10.338 1.00 76.31 208 ASP A C 1
ATOM 1766 O O . ASP A 1 208 ? 8.613 2.547 -10.236 1.00 76.31 208 ASP A O 1
ATOM 1770 N N . GLU A 1 209 ? 9.930 1.136 -11.428 1.00 78.56 209 GLU A N 1
ATOM 1771 C CA . GLU A 1 209 ? 9.127 1.046 -12.648 1.00 78.56 209 GLU A CA 1
ATOM 1772 C C . GLU A 1 209 ? 8.196 -0.175 -12.692 1.00 78.56 209 GLU A C 1
ATOM 1774 O O . GLU A 1 209 ? 7.500 -0.392 -13.677 1.00 78.56 209 GLU A O 1
ATOM 1779 N N . GLY A 1 210 ? 8.108 -0.951 -11.607 1.00 77.12 210 GLY A N 1
ATOM 1780 C CA . GLY A 1 210 ? 7.119 -2.026 -11.466 1.00 77.12 210 GLY A CA 1
ATOM 1781 C C . GLY A 1 210 ? 7.634 -3.436 -11.763 1.00 77.12 210 GLY A C 1
ATOM 1782 O O . GLY A 1 210 ? 6.906 -4.401 -11.526 1.00 77.12 210 GLY A O 1
ATOM 1783 N N . GLY A 1 211 ? 8.904 -3.593 -12.143 1.00 85.12 211 GLY A N 1
ATOM 1784 C CA . GLY A 1 211 ? 9.552 -4.890 -12.388 1.00 85.12 211 GLY A CA 1
ATOM 1785 C C . GLY A 1 211 ? 9.923 -5.664 -11.117 1.00 85.12 211 GLY A C 1
ATOM 1786 O O . GLY A 1 211 ? 10.519 -6.735 -11.174 1.00 85.12 211 GLY A O 1
ATOM 1787 N N . GLY A 1 212 ? 9.573 -5.162 -9.930 1.00 84.69 212 GLY A N 1
ATOM 1788 C CA . GLY A 1 212 ? 9.971 -5.783 -8.663 1.00 84.69 212 GLY A CA 1
ATOM 1789 C C . GLY A 1 212 ? 9.371 -7.169 -8.394 1.00 84.69 212 GLY A C 1
ATOM 1790 O O . GLY A 1 212 ? 9.886 -7.890 -7.541 1.00 84.69 212 GLY A O 1
ATOM 1791 N N . THR A 1 213 ? 8.284 -7.554 -9.070 1.00 86.00 213 THR A N 1
ATOM 1792 C CA . THR A 1 213 ? 7.744 -8.925 -8.994 1.00 86.00 213 THR A CA 1
ATOM 1793 C C . THR A 1 213 ? 8.433 -9.850 -9.996 1.00 86.00 213 THR A C 1
ATOM 1795 O O . THR A 1 213 ? 8.743 -10.975 -9.616 1.00 86.00 213 THR A O 1
ATOM 1798 N N . LEU A 1 214 ? 8.755 -9.361 -11.201 1.00 89.19 214 LEU A N 1
ATOM 1799 C CA . LEU A 1 214 ? 9.602 -10.059 -12.176 1.00 89.19 214 LEU A CA 1
ATOM 1800 C C . LEU A 1 214 ? 10.944 -10.431 -11.545 1.00 89.19 214 LEU A C 1
ATOM 1802 O O . LEU A 1 214 ? 11.300 -11.603 -11.486 1.00 89.19 214 LEU A O 1
ATOM 1806 N N . LEU A 1 215 ? 11.644 -9.460 -10.950 1.00 87.75 215 LEU A N 1
ATOM 1807 C CA . LEU A 1 215 ? 12.978 -9.691 -10.385 1.00 87.75 215 LEU A CA 1
ATOM 1808 C C . LEU A 1 215 ? 13.008 -10.679 -9.213 1.00 87.75 215 LEU A C 1
ATOM 1810 O O . LEU A 1 215 ? 14.073 -11.179 -8.876 1.00 87.75 215 LEU A O 1
ATOM 1814 N N . LYS A 1 216 ? 11.871 -10.974 -8.573 1.00 87.75 216 LYS A N 1
ATOM 1815 C CA . LYS A 1 216 ? 11.805 -11.986 -7.504 1.00 87.75 216 LYS A CA 1
ATOM 1816 C C . LYS A 1 216 ? 11.783 -13.415 -8.026 1.00 87.75 216 LYS A C 1
ATOM 1818 O O . LYS A 1 216 ? 12.039 -14.321 -7.238 1.00 87.75 216 LYS A O 1
ATOM 1823 N N . GLN A 1 217 ? 11.435 -13.612 -9.295 1.00 88.75 217 GLN A N 1
ATOM 1824 C CA . GLN A 1 217 ? 11.448 -14.933 -9.920 1.00 88.75 217 GLN A CA 1
ATOM 1825 C C . GLN A 1 217 ? 12.871 -15.400 -10.228 1.00 88.75 217 GLN A C 1
ATOM 1827 O O . GLN A 1 217 ? 13.108 -16.595 -10.366 1.00 88.75 217 GLN A O 1
ATOM 1832 N N . TYR A 1 218 ? 13.821 -14.465 -10.257 1.00 88.50 218 TYR A N 1
ATOM 1833 C CA . TYR A 1 218 ? 15.204 -14.724 -10.612 1.00 88.50 218 TYR A CA 1
ATOM 1834 C C . TYR A 1 218 ? 16.145 -14.473 -9.429 1.00 88.50 218 TYR A C 1
ATOM 1836 O O . TYR A 1 218 ? 15.917 -13.575 -8.615 1.00 88.50 218 TYR A O 1
ATOM 1844 N N . PRO A 1 219 ? 17.244 -15.237 -9.317 1.00 83.31 219 PRO A N 1
ATOM 1845 C CA . PRO A 1 219 ? 18.234 -15.034 -8.262 1.00 83.31 219 PRO A CA 1
ATOM 1846 C C . PRO A 1 219 ? 19.039 -13.736 -8.440 1.00 83.31 219 PRO A C 1
ATOM 1848 O O . PRO A 1 219 ? 19.610 -13.226 -7.472 1.00 83.31 219 PRO A O 1
ATOM 1851 N N . SER A 1 220 ? 19.112 -13.198 -9.660 1.00 85.19 220 SER A N 1
ATOM 1852 C CA . SER A 1 220 ? 19.810 -11.954 -9.982 1.00 85.19 220 SER A CA 1
ATOM 1853 C C . SER A 1 220 ? 19.228 -11.303 -11.243 1.00 85.19 220 SER A C 1
ATOM 1855 O O . SER A 1 220 ? 18.497 -11.947 -11.991 1.00 85.19 220 SER A O 1
ATOM 1857 N N . LEU A 1 221 ? 19.580 -10.034 -11.492 1.00 87.12 221 LEU A N 1
ATOM 1858 C CA . LEU A 1 221 ? 19.237 -9.361 -12.751 1.00 87.12 221 LEU A CA 1
ATOM 1859 C C . LEU A 1 221 ? 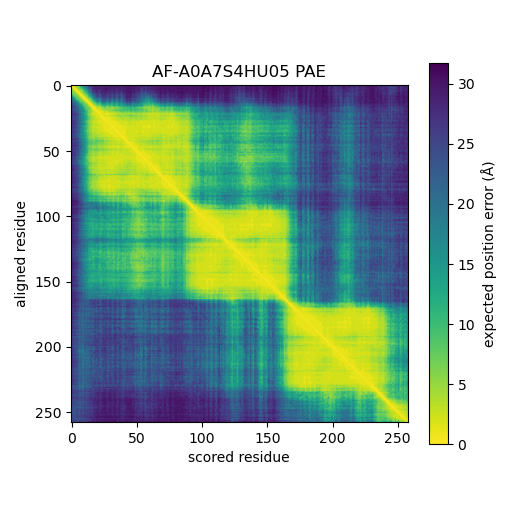19.866 -10.074 -13.957 1.00 87.12 221 LEU A C 1
ATOM 1861 O O . LEU A 1 221 ? 19.205 -10.223 -14.968 1.00 87.12 221 LEU A O 1
ATOM 1865 N N . VAL A 1 222 ? 21.103 -10.561 -13.829 1.00 86.94 222 VAL A N 1
ATOM 1866 C CA . VAL A 1 222 ? 21.782 -11.287 -14.915 1.00 86.94 222 VAL A CA 1
ATOM 1867 C C . VAL A 1 222 ? 21.047 -12.583 -15.240 1.00 86.94 222 VAL A C 1
ATOM 1869 O O . VAL A 1 222 ? 20.769 -12.830 -16.398 1.00 86.94 222 VAL A O 1
ATOM 1872 N N . ALA A 1 223 ? 20.610 -13.335 -14.226 1.00 87.75 223 ALA A N 1
ATOM 1873 C CA . ALA A 1 223 ? 19.814 -14.542 -14.447 1.00 87.75 223 ALA A CA 1
ATOM 1874 C C . ALA A 1 223 ? 18.450 -14.243 -15.097 1.00 87.75 223 ALA A C 1
ATOM 1876 O O . ALA A 1 223 ? 17.939 -15.058 -15.856 1.00 87.75 223 ALA A O 1
ATOM 1877 N N . ALA A 1 224 ? 17.854 -13.080 -14.803 1.00 90.75 224 ALA A N 1
ATOM 1878 C CA . ALA A 1 224 ? 16.650 -12.634 -15.498 1.00 90.75 224 ALA A CA 1
ATOM 1879 C C . ALA A 1 224 ? 16.947 -12.322 -16.972 1.00 90.75 224 ALA A C 1
ATOM 1881 O O . ALA A 1 224 ? 16.195 -12.742 -17.841 1.00 90.75 224 ALA A O 1
ATOM 1882 N N . LEU A 1 225 ? 18.051 -11.625 -17.255 1.00 91.44 225 LEU A N 1
ATOM 1883 C CA . LEU A 1 225 ? 18.470 -11.280 -18.613 1.00 91.44 225 LEU A CA 1
ATOM 1884 C C . LEU A 1 225 ? 18.834 -12.525 -19.437 1.00 91.44 225 LEU A C 1
ATOM 1886 O O . LEU A 1 225 ? 18.362 -12.644 -20.558 1.00 91.44 225 LEU A O 1
ATOM 1890 N N . GLU A 1 226 ? 19.560 -13.486 -18.863 1.00 90.50 226 GLU A N 1
ATOM 1891 C CA . GLU A 1 226 ? 19.877 -14.781 -19.490 1.00 90.50 226 GLU A CA 1
ATOM 1892 C C . GLU A 1 226 ? 18.619 -15.583 -19.843 1.00 90.50 226 GLU A C 1
ATOM 1894 O O . GLU A 1 226 ? 18.539 -16.179 -20.914 1.00 90.50 226 GLU A O 1
ATOM 1899 N N . ALA A 1 227 ? 17.626 -15.601 -18.949 1.00 91.00 227 ALA A N 1
ATOM 1900 C CA . ALA A 1 227 ? 16.382 -16.330 -19.175 1.00 91.00 227 ALA A CA 1
ATOM 1901 C C . ALA A 1 227 ? 15.468 -15.633 -20.193 1.00 91.00 227 ALA A C 1
ATOM 1903 O O . ALA A 1 227 ? 14.841 -16.295 -21.019 1.00 91.00 227 ALA A O 1
ATOM 1904 N N . ILE A 1 228 ? 15.371 -14.304 -20.114 1.00 92.00 228 ILE A N 1
ATOM 1905 C CA . ILE A 1 228 ? 14.449 -13.510 -20.929 1.00 92.00 228 ILE A CA 1
ATOM 1906 C C . ILE A 1 228 ? 15.027 -13.267 -22.319 1.00 92.00 228 ILE A C 1
ATOM 1908 O O . ILE A 1 228 ? 14.258 -13.295 -23.274 1.00 92.00 228 ILE A O 1
ATOM 1912 N N . TYR A 1 229 ? 16.345 -13.088 -22.436 1.00 92.12 229 TYR A N 1
ATOM 1913 C CA . TYR A 1 229 ? 17.082 -12.828 -23.672 1.00 92.12 229 TYR A CA 1
ATOM 1914 C C . TYR A 1 229 ? 18.154 -13.899 -23.959 1.00 92.12 229 TYR A C 1
ATOM 1916 O O . TYR A 1 229 ? 19.353 -13.593 -23.929 1.00 92.12 229 TYR A O 1
ATOM 1924 N N . PRO A 1 230 ? 17.761 -15.156 -24.237 1.00 90.38 230 PRO A N 1
ATOM 1925 C CA . PRO A 1 230 ? 18.707 -16.240 -24.507 1.00 90.38 230 PRO A CA 1
ATOM 1926 C C . PRO A 1 230 ? 19.522 -16.039 -25.796 1.00 90.38 230 PRO A C 1
ATOM 1928 O O . PRO A 1 230 ? 20.501 -16.745 -26.016 1.00 90.38 230 PRO A O 1
ATOM 1931 N N . GLU A 1 231 ? 19.119 -15.106 -26.661 1.00 88.56 231 GLU A N 1
ATOM 1932 C CA . GLU A 1 231 ? 19.816 -14.757 -27.899 1.00 88.56 231 GLU A CA 1
ATOM 1933 C C . GLU A 1 231 ? 21.093 -13.930 -27.693 1.00 88.56 231 GLU A C 1
ATOM 1935 O O . GLU A 1 231 ? 21.898 -13.831 -28.619 1.00 88.56 231 GLU A O 1
ATOM 1940 N N . PHE A 1 232 ? 21.288 -13.334 -26.513 1.00 85.62 232 PHE A N 1
ATOM 1941 C CA . PHE A 1 232 ? 22.498 -12.579 -26.192 1.00 85.62 232 PHE A CA 1
ATOM 1942 C C . PHE A 1 232 ? 23.414 -13.383 -25.272 1.00 85.62 232 PHE A C 1
ATOM 1944 O O . PHE A 1 232 ? 22.969 -14.040 -24.330 1.00 85.62 232 PHE A O 1
ATOM 1951 N N . GLU A 1 233 ? 24.721 -13.281 -25.507 1.00 82.38 233 GLU A N 1
ATOM 1952 C CA . GLU A 1 233 ? 25.714 -13.794 -24.568 1.00 82.38 233 GLU A CA 1
ATOM 1953 C C . GLU A 1 233 ? 25.886 -12.813 -23.406 1.00 82.38 233 GLU A C 1
ATOM 1955 O O . GLU A 1 233 ? 26.490 -11.746 -23.534 1.00 82.38 233 GLU A O 1
ATOM 1960 N N . TRP A 1 234 ? 25.335 -13.178 -22.250 1.00 83.62 234 TRP A N 1
ATOM 1961 C CA . TRP A 1 234 ? 25.453 -12.394 -21.028 1.00 83.62 234 TRP A CA 1
ATOM 1962 C C . TRP A 1 234 ? 26.716 -12.790 -20.264 1.00 83.62 234 TRP A C 1
ATOM 1964 O O . TRP A 1 234 ? 26.780 -13.843 -19.633 1.00 83.62 234 TRP A O 1
ATOM 1974 N N . ASP A 1 235 ? 27.726 -11.921 -20.276 1.00 76.31 235 ASP A N 1
ATOM 1975 C CA . ASP A 1 235 ? 28.854 -12.031 -19.352 1.00 76.31 235 ASP A CA 1
ATOM 1976 C C . ASP A 1 235 ? 28.599 -11.146 -18.128 1.00 76.31 235 ASP A C 1
ATOM 1978 O O . ASP A 1 235 ? 28.408 -9.933 -18.233 1.00 76.31 235 ASP A O 1
ATOM 1982 N N . ILE A 1 236 ? 28.619 -11.732 -16.928 1.00 72.44 236 ILE A N 1
ATOM 1983 C CA . ILE A 1 236 ? 28.449 -10.982 -15.679 1.00 72.44 236 ILE A CA 1
ATOM 1984 C C . ILE A 1 236 ? 29.492 -9.870 -15.521 1.00 72.44 236 ILE A C 1
ATOM 1986 O O . ILE A 1 236 ? 29.212 -8.882 -14.841 1.00 72.44 236 ILE A O 1
ATOM 1990 N N . SER A 1 237 ? 30.682 -10.034 -16.108 1.00 67.38 237 SER A N 1
ATOM 1991 C CA . SER A 1 237 ? 31.788 -9.083 -15.988 1.00 67.38 237 SER A CA 1
ATOM 1992 C C . SER A 1 237 ? 31.556 -7.810 -16.795 1.00 67.38 237 SER A C 1
ATOM 1994 O O . SER A 1 237 ? 31.977 -6.733 -16.378 1.00 67.38 237 SER A O 1
ATOM 1996 N N . THR A 1 238 ? 30.804 -7.918 -17.890 1.00 69.94 238 THR A N 1
ATOM 1997 C CA . THR A 1 238 ? 30.391 -6.791 -18.733 1.00 69.94 238 THR A CA 1
ATOM 1998 C C . THR A 1 238 ? 29.003 -6.279 -18.353 1.00 69.94 238 THR A C 1
ATOM 2000 O O . THR A 1 238 ? 28.723 -5.097 -18.509 1.00 69.94 238 THR A O 1
ATOM 2003 N N . THR A 1 239 ? 28.151 -7.139 -17.786 1.00 69.19 239 THR A N 1
ATOM 2004 C CA . THR A 1 239 ? 26.754 -6.836 -17.429 1.00 69.19 239 THR A CA 1
ATOM 2005 C C . THR A 1 239 ? 26.618 -6.264 -16.016 1.00 69.19 239 THR A C 1
ATOM 2007 O O . THR A 1 239 ? 25.567 -5.738 -15.652 1.00 69.19 239 THR A O 1
ATOM 2010 N N . ARG A 1 240 ? 27.648 -6.352 -15.162 1.00 75.94 240 ARG A N 1
ATOM 2011 C CA . ARG A 1 240 ? 27.629 -5.795 -13.797 1.00 75.94 240 ARG A CA 1
ATOM 2012 C C . ARG A 1 240 ? 28.929 -5.063 -13.482 1.00 75.94 240 ARG A C 1
ATOM 2014 O O . ARG A 1 240 ? 29.992 -5.661 -13.430 1.00 75.94 240 ARG A O 1
ATOM 2021 N N . SER A 1 241 ? 28.808 -3.799 -13.080 1.00 64.12 241 SER A N 1
ATOM 2022 C CA . SER A 1 241 ? 29.922 -2.998 -12.541 1.00 64.12 241 SER A CA 1
ATOM 2023 C C . SER A 1 241 ? 30.508 -3.535 -11.224 1.00 64.12 241 SER A C 1
ATOM 2025 O O . SER A 1 241 ? 31.591 -3.134 -10.802 1.00 64.12 241 SER A O 1
ATOM 2027 N N . HIS A 1 242 ? 29.795 -4.442 -10.551 1.00 64.69 242 HIS A N 1
ATOM 2028 C CA . HIS A 1 242 ? 30.281 -5.169 -9.385 1.00 64.69 242 HIS A CA 1
ATOM 2029 C C . HIS A 1 242 ? 29.834 -6.625 -9.449 1.00 64.69 242 HIS A C 1
ATOM 2031 O O . HIS A 1 242 ? 28.645 -6.940 -9.310 1.00 64.69 242 HIS A O 1
ATOM 2037 N N . VAL A 1 243 ? 30.808 -7.513 -9.618 1.00 65.62 243 VAL A N 1
ATOM 2038 C CA . VAL A 1 243 ? 30.600 -8.958 -9.631 1.00 65.62 243 VAL A CA 1
ATOM 2039 C C . VAL A 1 243 ? 30.499 -9.456 -8.180 1.00 65.62 243 VAL A C 1
ATOM 2041 O O . VAL A 1 243 ? 31.433 -9.255 -7.397 1.00 65.62 243 VAL A O 1
ATOM 2044 N N . PRO A 1 244 ? 29.378 -10.079 -7.762 1.00 62.97 244 PRO A N 1
ATOM 2045 C CA . PRO A 1 244 ? 29.200 -10.522 -6.381 1.00 62.97 244 PRO A CA 1
ATOM 2046 C C . PRO A 1 244 ? 30.285 -11.511 -5.947 1.00 62.97 244 PRO A C 1
ATOM 2048 O O . PRO A 1 244 ? 30.650 -12.407 -6.701 1.00 62.97 244 PRO A O 1
ATOM 2051 N N . GLN A 1 245 ? 30.732 -11.445 -4.689 1.00 63.41 245 GLN A N 1
ATOM 2052 C CA . GLN A 1 245 ? 31.788 -12.338 -4.184 1.00 63.41 245 GLN A CA 1
ATOM 2053 C C . GLN A 1 245 ? 31.447 -13.834 -4.289 1.00 63.41 245 GLN A C 1
ATOM 2055 O O . GLN A 1 245 ? 32.340 -14.671 -4.306 1.00 63.41 245 GLN A O 1
ATOM 2060 N N . SER A 1 246 ? 30.161 -14.186 -4.351 1.00 66.44 246 SER A N 1
ATOM 2061 C CA . SER A 1 246 ? 29.709 -15.557 -4.601 1.00 66.44 246 SER A CA 1
ATOM 2062 C C . SER A 1 246 ? 30.041 -16.063 -6.004 1.00 66.44 246 SER A C 1
ATOM 2064 O O . SER A 1 246 ? 30.258 -17.258 -6.146 1.00 66.44 246 SER A O 1
ATOM 2066 N N . TYR A 1 247 ? 30.121 -15.188 -7.010 1.00 66.19 247 TYR A N 1
ATOM 2067 C CA . TYR A 1 247 ? 30.510 -15.553 -8.375 1.00 66.19 247 TYR A CA 1
ATOM 2068 C C . TYR A 1 247 ? 31.955 -16.060 -8.419 1.00 66.19 247 TYR A C 1
ATOM 2070 O O . TYR A 1 247 ? 32.233 -17.109 -8.990 1.00 66.19 247 TYR A O 1
ATOM 2078 N N . TRP A 1 248 ? 32.848 -15.379 -7.695 1.00 68.62 248 TRP A N 1
ATOM 2079 C CA . TRP A 1 248 ? 34.251 -15.766 -7.544 1.00 68.62 248 TRP A CA 1
ATOM 2080 C C . TRP A 1 248 ? 34.470 -16.999 -6.664 1.00 68.62 248 TRP A C 1
ATOM 2082 O O . TRP A 1 248 ? 35.597 -17.466 -6.561 1.00 68.62 248 TRP A O 1
ATOM 2092 N N . LYS A 1 249 ? 33.440 -17.532 -5.993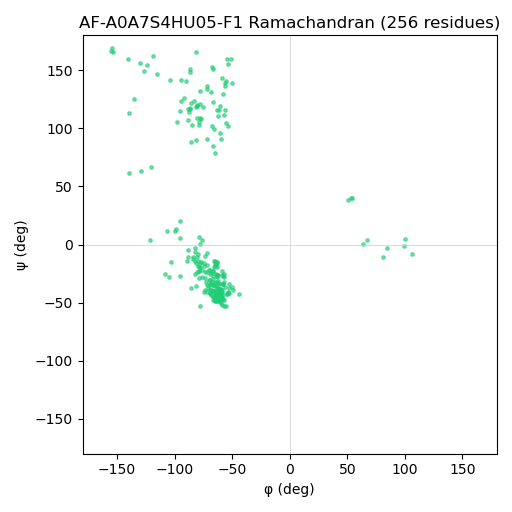 1.00 71.81 249 LYS A N 1
ATOM 2093 C CA . LYS A 1 249 ? 33.566 -18.781 -5.220 1.00 71.81 249 LYS A CA 1
ATOM 2094 C C . LYS A 1 249 ? 33.440 -20.032 -6.084 1.00 71.81 249 LYS A C 1
ATOM 2096 O O . LYS A 1 249 ? 33.779 -21.105 -5.597 1.00 71.81 249 LYS A O 1
ATOM 2101 N N . ASP A 1 250 ? 32.962 -19.899 -7.319 1.00 71.25 250 ASP A N 1
ATOM 2102 C CA . ASP A 1 250 ? 32.942 -20.985 -8.292 1.00 71.25 250 ASP A CA 1
ATOM 2103 C C . ASP A 1 250 ? 34.285 -21.017 -9.052 1.00 71.25 250 ASP A C 1
ATOM 2105 O O . ASP A 1 250 ? 34.612 -20.053 -9.754 1.00 71.25 250 ASP A O 1
ATOM 2109 N N . PRO A 1 251 ? 35.079 -22.098 -8.935 1.00 69.88 251 PRO A N 1
ATOM 2110 C CA . PRO A 1 251 ? 36.351 -22.234 -9.644 1.00 69.88 251 PRO A CA 1
ATOM 2111 C C . PRO A 1 251 ? 36.213 -22.144 -11.170 1.00 69.88 251 PRO A C 1
ATOM 2113 O O . PRO A 1 251 ? 37.148 -21.722 -11.849 1.00 69.88 251 PRO A O 1
ATOM 2116 N N . SER A 1 252 ? 35.051 -22.503 -11.720 1.00 68.25 252 SER A N 1
ATOM 2117 C CA . SER A 1 252 ? 34.760 -22.445 -13.158 1.00 68.25 252 SER A CA 1
ATOM 2118 C C . SER A 1 252 ? 34.710 -21.004 -13.666 1.00 68.25 252 SER A C 1
ATOM 2120 O O . SER A 1 252 ? 35.122 -20.727 -14.788 1.00 68.25 252 SER A O 1
ATOM 2122 N N . ASN A 1 253 ? 34.268 -20.074 -12.817 1.00 67.69 253 ASN A N 1
ATOM 2123 C CA . ASN A 1 253 ? 34.205 -18.649 -13.134 1.00 67.69 253 ASN A CA 1
ATOM 2124 C C . ASN A 1 253 ? 35.570 -17.969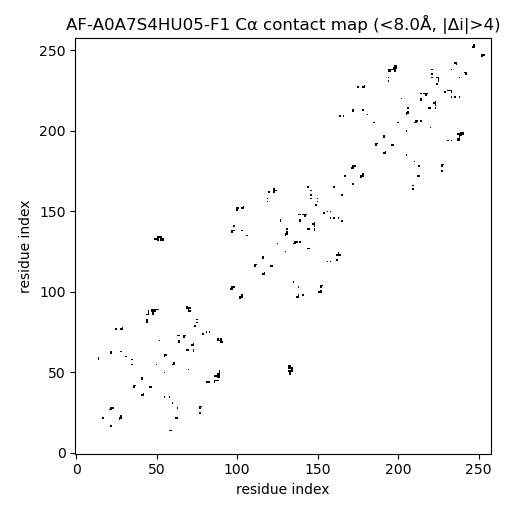 -13.009 1.00 67.69 253 ASN A C 1
ATOM 2126 O O . ASN A 1 253 ? 35.841 -17.020 -13.733 1.00 67.69 253 ASN A O 1
ATOM 2130 N N . GLN A 1 254 ? 36.449 -18.470 -12.136 1.00 67.38 254 GLN A N 1
ATOM 2131 C CA . GLN A 1 254 ? 37.825 -17.974 -12.020 1.00 67.38 254 GLN A CA 1
ATOM 2132 C C . GLN A 1 254 ? 38.640 -18.284 -13.285 1.00 67.38 254 GLN A C 1
ATOM 2134 O O . GLN A 1 254 ? 39.367 -17.424 -13.767 1.00 67.38 254 GLN A O 1
ATOM 2139 N N . ARG A 1 255 ? 38.464 -19.480 -13.866 1.00 66.38 255 ARG A N 1
ATOM 2140 C CA . ARG A 1 255 ? 39.158 -19.929 -15.092 1.00 66.38 255 ARG A CA 1
ATOM 2141 C C . ARG A 1 255 ? 38.809 -19.141 -16.356 1.00 66.38 255 ARG A C 1
ATOM 2143 O O . ARG A 1 255 ? 39.489 -19.295 -17.354 1.00 66.38 255 ARG A O 1
ATOM 2150 N N . LYS A 1 256 ? 37.745 -18.334 -16.343 1.00 64.50 256 LYS A N 1
ATOM 2151 C CA . LYS A 1 256 ? 37.386 -17.467 -17.478 1.00 64.50 256 LYS A CA 1
ATOM 2152 C C . LYS A 1 256 ? 38.213 -16.171 -17.525 1.00 64.50 256 LYS A C 1
ATOM 2154 O O . LYS A 1 256 ? 38.139 -15.459 -18.516 1.00 64.50 256 LYS A O 1
ATOM 2159 N N . PHE A 1 257 ? 38.972 -15.867 -16.465 1.00 59.50 257 PHE A N 1
ATOM 2160 C CA . PHE A 1 257 ? 39.729 -14.616 -16.299 1.00 59.50 257 PHE A CA 1
ATOM 2161 C C . PHE A 1 257 ? 41.249 -14.821 -16.120 1.00 59.50 257 PHE A C 1
ATOM 2163 O O . PHE A 1 257 ? 41.959 -13.839 -15.905 1.00 59.50 257 PHE A O 1
ATOM 2170 N N . PHE A 1 258 ? 41.739 -16.063 -16.209 1.00 44.59 258 PHE A N 1
ATOM 2171 C CA . PHE A 1 258 ? 43.158 -16.450 -16.203 1.00 44.59 258 PHE A CA 1
ATOM 2172 C C . PHE A 1 258 ? 43.441 -17.345 -17.405 1.00 44.59 258 PHE A C 1
ATOM 2174 O O . PHE A 1 258 ? 44.537 -17.202 -17.987 1.00 44.59 258 PHE A O 1
#

Solvent-accessible surface area (backbone atoms only — not comparable to full-atom values): 15898 Å² total; per-residue (Å²): 136,89,83,81,82,80,76,84,68,84,73,73,79,73,76,74,83,72,63,89,68,51,71,74,38,64,67,57,48,40,53,49,53,53,51,48,26,63,74,69,73,46,85,53,76,63,50,50,38,71,54,28,74,58,52,43,41,75,74,63,42,54,71,50,55,68,78,35,96,36,68,58,58,44,48,50,69,68,40,69,90,54,84,60,83,91,47,65,51,68,64,88,73,63,90,68,49,64,75,39,52,68,52,46,29,54,51,51,51,55,48,24,64,75,68,70,46,85,49,80,73,49,55,45,75,56,52,65,67,58,46,39,51,67,60,38,43,68,52,51,68,79,29,100,38,64,66,55,46,47,45,67,46,40,68,90,55,90,80,58,72,85,65,40,85,69,77,75,58,89,69,44,67,74,39,64,68,54,48,36,52,50,52,51,54,49,27,63,74,68,69,44,85,52,76,54,47,48,29,77,60,53,75,61,62,44,36,79,74,65,41,53,66,54,55,67,79,30,97,40,72,66,55,42,46,45,69,62,42,68,90,52,90,80,47,61,78,54,38,28,85,69,72,57,73,72,56,69,68,37,70,76,57,49,64,76,79,109

Mean predicted aligned error: 15.5 Å

Radius of gyration: 25.32 Å; Cα contacts (8 Å, |Δi|>4): 189; chains: 1; bounding box: 67×41×61 Å

Sequence (258 aa):
QRASGSRHKRQKRKIARKPRGYWLVPSNQRSFFDEFAKNNNIKQPNDWSQVSYQQIVKAGGASIIKQYTSLSSTLEHLYPECDWKGVTIRNRVPNNYWEQVENQRKFFDEFAVRHSITSYNDWTKVAYQKVSEEGGRSILKLYPSLLSALQASYPEYNWNPKDFKTRAPNHYWEDMENQRKFLDDFARKHELREPSDWSRVTYWQIVDEGGGTLLKQYPSLVAALEAIYPEFEWDISTTRSHVPQSYWKDPSNQRKFF